Protein AF-A0A3M1T174-F1 (afdb_monomer)

Mean predicted aligned error: 6.33 Å

pLDDT: mean 87.82, std 9.38, range [46.53, 97.19]

Solvent-accessible surface area (backbone atoms only — not comparable to full-atom values): 13606 Å² total; per-residue (Å²): 133,54,72,70,55,51,52,53,50,51,56,46,38,45,45,30,56,74,53,53,64,63,53,54,74,73,37,85,82,54,27,69,60,56,72,69,57,58,65,68,59,43,47,52,52,23,34,53,52,17,39,54,47,39,60,75,66,37,43,89,43,36,48,39,59,48,53,47,43,16,61,77,55,76,30,62,56,52,33,24,36,55,42,44,42,26,77,50,56,72,73,61,89,74,72,51,80,79,44,56,34,60,54,41,14,50,52,58,52,62,68,40,91,84,52,78,74,64,91,52,51,53,52,38,44,33,53,32,42,36,70,60,38,51,48,52,29,54,28,67,71,44,90,75,64,64,71,58,47,48,70,47,41,76,64,54,44,82,40,57,44,64,49,32,72,36,45,33,40,37,38,65,35,60,38,51,40,77,55,32,60,77,53,72,57,98,70,70,78,42,71,47,55,40,33,34,42,48,41,81,76,45,66,49,82,46,76,57,88,55,49,57,60,48,50,53,41,27,27,73,46,55,54,71,68,56,46,40,64,73,42,43,93,52,23,68,61,49,53,50,50,38,42,74,75,54,37,84

Sequence (248 aa):
MSLDEQLRWIERLTRRPADLAELEDLAPEDRRVLETIDPDRLRAVHRTQALLTVERWWRARFPAVLATLEHLYGGPAEAASRLVSSPAFEAAQGEDETGAAFVGALFDLSADPDWRGPDWIFDLLGYEYLLSTGLPRRARHEPVDEDLEARLLPHARWYAGGRLRRPALVVSFAWPVGALATQPHDADPDPHDLVFLLGPQDAVELSGDGFADAVELLASGANDDVLEEGLGPSAPTVLAHLRAEGAY

Radius of gyration: 22.84 Å; Cα contacts (8 Å, |Δi|>4): 337; chains: 1; bounding box: 56×39×69 Å

Nearest PDB structures (foldseek):
  4v7f-assembly1_I  TM=2.786E-01  e=8.001E+00  Saccharomyces cerevisiae
  7v7l-assembly1_B  TM=1.688E-01  e=4.982E+00  Mus musculus
  2bwx-assembly1_A  TM=1.667E-01  e=6.482E+00  Escherichia coli

Secondary structure (DSSP, 8-state):
--HHHHHHHHHHHHH-TTHHHHHHTT-HHHHHHHTTS-HHHHHHHHHHHHHHHIIIIITTTSHHHHHHHHHHTTSHHHHHHHHHTSTTTT--TTTTTTSHHHHHHHHHHHTSTT----TTHHHHHHHHHIIIIIHHHHHTT----HHHHHHH-TT-EEE-STT-SS-EEEEEESS-HHHHHH--S-PPP--EEEEEEE-SS-EEEEESTTHHHHHHHHHHT--HHHHHHHHGGGHHHHHHHHHHTT--

Structure (mmCIF, N/CA/C/O backbone):
data_AF-A0A3M1T174-F1
#
_entry.id   AF-A0A3M1T174-F1
#
loop_
_atom_site.group_PDB
_atom_site.id
_atom_site.type_symbol
_atom_site.label_atom_id
_atom_site.label_alt_id
_atom_site.label_comp_id
_atom_site.label_asym_id
_atom_site.label_entity_id
_atom_site.label_seq_id
_atom_site.pdbx_PDB_ins_code
_atom_site.Cartn_x
_atom_site.Cartn_y
_atom_site.Cartn_z
_atom_site.occupancy
_atom_site.B_iso_or_equiv
_atom_site.auth_seq_id
_atom_site.auth_comp_id
_atom_site.auth_asym_id
_atom_site.auth_atom_id
_atom_site.pdbx_PDB_model_num
ATOM 1 N N . MET A 1 1 ? -28.076 -18.276 24.271 1.00 64.69 1 MET A N 1
ATOM 2 C CA . MET A 1 1 ? -26.822 -18.136 23.509 1.00 64.69 1 MET A CA 1
ATOM 3 C C . MET A 1 1 ? -25.983 -19.402 23.665 1.00 64.69 1 MET A C 1
ATOM 5 O O . MET A 1 1 ? -25.869 -19.900 24.781 1.00 64.69 1 MET A O 1
ATOM 9 N N . SER A 1 2 ? -25.468 -19.957 22.569 1.00 78.88 2 SER A N 1
ATOM 10 C CA . SER A 1 2 ? -24.532 -21.097 22.564 1.00 78.88 2 SER A CA 1
ATOM 11 C C . SER A 1 2 ? -23.109 -20.672 22.971 1.00 78.88 2 SER A C 1
ATOM 13 O O . SER A 1 2 ? -22.791 -19.484 22.959 1.00 78.88 2 SER A O 1
ATOM 15 N N . LEU A 1 3 ? -22.233 -21.626 23.319 1.00 74.50 3 LEU A N 1
ATOM 16 C CA . LEU A 1 3 ? -20.830 -21.336 23.665 1.00 74.50 3 LEU A CA 1
ATOM 17 C C . LEU A 1 3 ? -20.068 -20.688 22.493 1.00 74.50 3 LEU A C 1
ATOM 19 O O . LEU A 1 3 ? -19.311 -19.745 22.699 1.00 74.50 3 LEU A O 1
ATOM 23 N N . ASP A 1 4 ? -20.318 -21.134 21.262 1.00 76.94 4 ASP A N 1
ATOM 24 C CA . ASP A 1 4 ? -19.680 -20.580 20.059 1.00 76.94 4 ASP A CA 1
ATOM 25 C C . ASP A 1 4 ? -20.143 -19.149 19.758 1.00 76.94 4 ASP A C 1
ATOM 27 O O . ASP A 1 4 ? -19.393 -18.330 19.230 1.00 76.94 4 ASP A O 1
ATOM 31 N N . GLU A 1 5 ? -21.393 -18.817 20.085 1.00 72.38 5 GLU A N 1
ATOM 32 C CA . GLU A 1 5 ? -21.872 -17.434 20.032 1.00 72.38 5 GLU A CA 1
ATOM 33 C C . GLU A 1 5 ? -21.195 -16.580 21.107 1.00 72.38 5 GLU A C 1
ATOM 35 O O . GLU A 1 5 ? -20.719 -15.494 20.796 1.00 72.38 5 GLU A O 1
ATOM 40 N N . GLN A 1 6 ? -21.069 -17.084 22.337 1.00 70.12 6 GLN A N 1
ATOM 41 C CA . GLN A 1 6 ? -20.379 -16.375 23.421 1.00 70.12 6 GLN A CA 1
ATOM 42 C C . GLN A 1 6 ? -18.912 -16.085 23.086 1.00 70.12 6 GLN A C 1
ATOM 44 O O . GLN A 1 6 ? -18.447 -14.967 23.297 1.00 70.12 6 GLN A O 1
ATOM 49 N N . LEU A 1 7 ? -18.186 -17.062 22.535 1.00 76.38 7 LEU A N 1
ATOM 50 C CA . LEU A 1 7 ? -16.783 -16.892 22.147 1.00 76.38 7 LEU A CA 1
ATOM 51 C C . LEU A 1 7 ? -16.616 -15.853 21.033 1.00 76.38 7 LEU A C 1
ATOM 53 O O . LEU A 1 7 ? -15.744 -14.993 21.144 1.00 76.38 7 LEU A O 1
ATOM 57 N N . ARG A 1 8 ? -17.493 -15.865 20.018 1.00 75.50 8 ARG A N 1
ATOM 58 C CA . ARG A 1 8 ? -17.500 -14.843 18.958 1.00 75.50 8 ARG A CA 1
ATOM 59 C C . ARG A 1 8 ? -17.766 -13.444 19.505 1.00 75.50 8 ARG A C 1
ATOM 61 O O . ARG A 1 8 ? -17.130 -12.490 19.070 1.00 75.50 8 ARG A O 1
ATOM 68 N N . TRP A 1 9 ? -18.664 -13.314 20.479 1.00 75.25 9 TRP A N 1
ATOM 69 C CA . TRP A 1 9 ? -18.931 -12.028 21.121 1.00 75.25 9 TRP A CA 1
ATOM 70 C C . TRP A 1 9 ? -17.759 -11.525 21.959 1.00 75.25 9 TRP A C 1
ATOM 72 O O . TRP A 1 9 ? -17.436 -10.343 21.889 1.00 75.25 9 TRP A O 1
ATOM 82 N N . ILE A 1 10 ? -17.088 -12.404 22.707 1.00 76.31 10 ILE A N 1
ATOM 83 C CA . ILE A 1 10 ? -15.878 -12.042 23.459 1.00 76.31 10 ILE A CA 1
ATOM 84 C C . ILE A 1 10 ? -14.784 -11.570 22.497 1.00 76.31 10 ILE A C 1
ATOM 86 O O . ILE A 1 10 ? -14.200 -10.508 22.700 1.00 76.31 10 ILE A O 1
ATOM 90 N N . GLU A 1 11 ? -14.539 -12.323 21.426 1.00 78.00 11 GLU A N 1
ATOM 91 C CA . GLU A 1 11 ? -13.553 -11.977 20.403 1.00 78.00 11 GLU A CA 1
ATOM 92 C C . GLU A 1 11 ? -13.872 -10.621 19.760 1.00 78.00 11 GLU A C 1
ATOM 94 O O . GLU A 1 11 ? -13.014 -9.735 19.719 1.00 78.00 11 GLU A O 1
ATOM 99 N N . ARG A 1 12 ? -15.133 -10.408 19.369 1.00 78.69 12 ARG A N 1
ATOM 100 C CA . ARG A 1 12 ? -15.612 -9.134 18.830 1.00 78.69 12 ARG A CA 1
ATOM 101 C C . ARG A 1 12 ? -15.407 -7.983 19.814 1.00 78.69 12 ARG A C 1
ATOM 103 O O . ARG A 1 12 ? -14.828 -6.978 19.428 1.00 78.69 12 ARG A O 1
ATOM 110 N N . LEU A 1 13 ? -15.793 -8.131 21.080 1.00 79.19 13 LEU A N 1
ATOM 111 C CA . LEU A 1 13 ? -15.675 -7.077 22.097 1.00 79.19 13 LEU A CA 1
ATOM 112 C C . LEU A 1 13 ? -14.227 -6.732 22.460 1.00 79.19 13 LEU A C 1
ATOM 114 O O . LEU A 1 13 ? -13.918 -5.570 22.721 1.00 79.19 13 LEU A O 1
ATOM 118 N N . THR A 1 14 ? -13.319 -7.712 22.456 1.00 79.44 14 THR A N 1
ATOM 119 C CA . THR A 1 14 ? -11.882 -7.443 22.656 1.00 79.44 14 THR A CA 1
ATOM 120 C C . THR A 1 14 ? -11.264 -6.643 21.505 1.00 79.44 14 THR A C 1
ATOM 122 O O . THR A 1 14 ? -10.304 -5.899 21.712 1.00 79.44 14 THR A O 1
ATOM 125 N N . ARG A 1 15 ? -11.836 -6.739 20.299 1.00 77.38 15 ARG A N 1
ATOM 126 C CA . ARG A 1 15 ? -11.398 -6.000 19.104 1.00 77.38 15 ARG A CA 1
ATOM 127 C C . ARG A 1 15 ? -12.126 -4.680 18.907 1.00 77.38 15 ARG A C 1
ATOM 129 O O . ARG A 1 15 ? -11.510 -3.716 18.489 1.00 77.38 15 ARG A O 1
ATOM 136 N N . ARG A 1 16 ? -13.415 -4.636 19.220 1.00 81.00 16 ARG A N 1
ATOM 137 C CA . ARG A 1 16 ? -14.307 -3.494 19.028 1.00 81.00 16 ARG A CA 1
ATOM 138 C C . ARG A 1 16 ? -15.032 -3.209 20.337 1.00 81.00 16 ARG A C 1
ATOM 140 O O . ARG A 1 16 ? -16.202 -3.549 20.492 1.00 81.00 16 ARG A O 1
ATOM 147 N N . PRO A 1 17 ? -14.345 -2.594 21.312 1.00 81.62 17 PRO A N 1
ATOM 148 C CA . PRO A 1 17 ? -14.948 -2.296 22.607 1.00 81.62 17 PRO A CA 1
ATOM 149 C C . PRO A 1 17 ? -16.133 -1.321 22.510 1.00 81.62 17 PRO A C 1
ATOM 151 O O . PRO A 1 17 ? -16.953 -1.286 23.424 1.00 81.62 17 PRO A O 1
ATOM 154 N N . ALA A 1 18 ? -16.240 -0.546 21.423 1.00 80.56 18 ALA A N 1
ATOM 155 C CA . ALA A 1 18 ? -17.378 0.337 21.158 1.00 80.56 18 ALA A CA 1
ATOM 156 C C . ALA A 1 18 ? -18.700 -0.432 20.955 1.00 80.56 18 ALA A C 1
ATOM 158 O O . ALA A 1 18 ? -19.754 0.061 21.352 1.00 80.56 18 ALA A O 1
ATOM 159 N N . ASP A 1 19 ? -18.635 -1.669 20.450 1.00 81.62 19 ASP A N 1
ATOM 160 C CA . ASP A 1 19 ? -19.804 -2.521 20.195 1.00 81.62 19 ASP A CA 1
ATOM 161 C C . ASP A 1 19 ? -20.497 -2.975 21.492 1.00 81.62 19 ASP A C 1
ATOM 163 O O . ASP A 1 19 ? -21.609 -3.500 21.453 1.00 81.62 19 ASP A O 1
ATOM 167 N N . LEU A 1 20 ? -19.869 -2.768 22.659 1.00 80.00 20 LEU A N 1
ATOM 168 C CA . LEU A 1 20 ? -20.484 -3.045 23.958 1.00 80.00 20 LEU A CA 1
ATOM 169 C C . LEU A 1 20 ? -21.789 -2.260 24.139 1.00 80.00 20 LEU A C 1
ATOM 171 O O . LEU A 1 20 ? -22.768 -2.825 24.618 1.00 80.00 20 LEU A O 1
ATOM 175 N N . ALA A 1 21 ? -21.823 -1.000 23.696 1.00 74.94 21 ALA A N 1
ATOM 176 C CA . ALA A 1 21 ? -23.024 -0.172 23.771 1.00 74.94 21 ALA A CA 1
ATOM 177 C C . ALA A 1 21 ? -24.143 -0.701 22.858 1.00 74.94 21 ALA A C 1
ATOM 179 O O . ALA A 1 21 ? -25.299 -0.747 23.264 1.00 74.94 21 ALA A O 1
ATOM 180 N N . GLU A 1 22 ? -23.801 -1.166 21.651 1.00 73.38 22 GLU A N 1
ATOM 181 C CA . GLU A 1 22 ? -24.771 -1.778 20.732 1.00 73.38 22 GLU A CA 1
ATOM 182 C C . GLU A 1 22 ? -25.358 -3.073 21.311 1.00 73.38 22 GLU A C 1
ATOM 184 O O . GLU A 1 22 ? -26.534 -3.378 21.127 1.00 73.38 22 GLU A O 1
ATOM 189 N N . LEU A 1 23 ? -24.545 -3.838 22.041 1.00 71.12 23 LEU A N 1
ATOM 190 C CA . LEU A 1 23 ? -24.950 -5.096 22.662 1.00 71.12 23 LEU A CA 1
ATOM 191 C C . LEU A 1 23 ? -25.872 -4.915 23.870 1.00 71.12 23 LEU A C 1
ATOM 193 O O . LEU A 1 23 ? -26.784 -5.722 24.061 1.00 71.12 23 LEU A O 1
ATOM 197 N N . GLU A 1 24 ? -25.672 -3.862 24.662 1.00 69.56 24 GLU A N 1
ATOM 198 C CA . GLU A 1 24 ? -26.538 -3.531 25.802 1.00 69.56 24 GLU A CA 1
ATOM 199 C C . GLU A 1 24 ? -27.993 -3.241 25.384 1.00 69.56 24 GLU A C 1
ATOM 201 O O . GLU A 1 24 ? -28.919 -3.445 26.180 1.00 69.56 24 GLU A O 1
ATOM 206 N N . ASP A 1 25 ? -28.200 -2.835 24.128 1.00 67.62 25 ASP A N 1
ATOM 207 C CA . ASP A 1 25 ? -29.509 -2.513 23.555 1.00 67.62 25 ASP A CA 1
ATOM 208 C C . ASP A 1 25 ? -30.228 -3.719 22.910 1.00 67.62 25 ASP A C 1
ATOM 210 O O . ASP A 1 25 ? -31.443 -3.665 22.699 1.00 67.62 25 ASP A O 1
ATOM 214 N N . LEU A 1 26 ? -29.531 -4.831 22.628 1.00 63.38 26 LEU A N 1
ATOM 215 C CA . LEU A 1 26 ? -30.069 -5.947 21.828 1.00 63.38 26 LEU A CA 1
ATOM 216 C C . LEU A 1 26 ? -30.840 -7.023 22.623 1.00 63.38 26 LEU A C 1
ATOM 218 O O . LEU A 1 26 ? -31.695 -7.690 22.036 1.00 63.38 26 LEU A O 1
ATOM 222 N N . ALA A 1 27 ? -30.603 -7.206 23.931 1.00 61.75 27 ALA A N 1
ATOM 223 C CA . ALA A 1 27 ? -31.349 -8.187 24.739 1.00 61.75 27 ALA A CA 1
ATOM 224 C C . ALA A 1 27 ? -31.399 -7.845 26.252 1.00 61.75 27 ALA A C 1
ATOM 226 O O . ALA A 1 27 ? -30.361 -7.83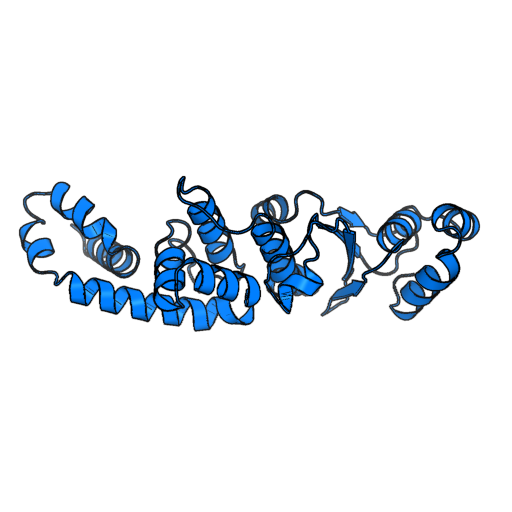2 26.917 1.00 61.75 27 ALA A O 1
ATOM 227 N N . PRO A 1 28 ? -32.596 -7.657 26.859 1.00 65.12 28 PRO A N 1
ATOM 228 C CA . PRO A 1 28 ? -32.739 -7.320 28.286 1.00 65.12 28 PRO A CA 1
ATOM 229 C C . PRO A 1 28 ? -32.170 -8.364 29.258 1.00 65.12 28 PRO A C 1
ATOM 231 O O . PRO A 1 28 ? -31.812 -8.036 30.389 1.00 65.12 28 PRO A O 1
ATOM 234 N N . GLU A 1 29 ? -32.124 -9.626 28.834 1.00 67.12 29 GLU A N 1
ATOM 235 C CA . GLU A 1 29 ? -31.685 -10.766 29.646 1.00 67.12 29 GLU A CA 1
ATOM 236 C C . GLU A 1 29 ? -30.152 -10.851 29.734 1.00 67.12 29 GLU A C 1
ATOM 238 O O . GLU A 1 29 ? -29.620 -11.199 30.790 1.00 67.12 29 GLU A O 1
ATOM 243 N N . ASP A 1 30 ? -29.447 -10.436 28.675 1.00 65.88 30 ASP A N 1
ATOM 244 C CA . ASP A 1 30 ? -27.981 -10.423 28.593 1.00 65.88 30 ASP A CA 1
ATOM 245 C C . ASP A 1 30 ? -27.368 -9.116 29.129 1.00 65.88 30 ASP A C 1
ATOM 247 O O . ASP A 1 30 ? -26.216 -9.096 29.568 1.00 65.88 30 ASP A O 1
ATOM 251 N N . ARG A 1 31 ? -28.162 -8.037 29.197 1.00 67.56 31 ARG A N 1
ATOM 252 C CA . ARG A 1 31 ? -27.753 -6.717 29.706 1.00 67.56 31 ARG A CA 1
ATOM 253 C C . ARG A 1 31 ? -27.087 -6.775 31.082 1.00 67.56 31 ARG A C 1
ATOM 255 O O . ARG A 1 31 ? -26.047 -6.165 31.284 1.00 67.56 31 ARG A O 1
ATOM 262 N N . ARG A 1 32 ? -27.626 -7.569 32.015 1.00 69.69 32 ARG A N 1
ATOM 263 C CA . ARG A 1 32 ? -27.046 -7.718 33.366 1.00 69.69 32 ARG A CA 1
ATOM 264 C C . ARG A 1 32 ? -25.643 -8.314 33.361 1.00 69.69 32 ARG A C 1
ATOM 266 O O . ARG A 1 32 ? -24.886 -8.050 34.284 1.00 69.69 32 ARG A O 1
ATOM 273 N N . VAL A 1 33 ? -25.319 -9.159 32.383 1.00 72.69 33 VAL A N 1
ATOM 274 C CA . VAL A 1 33 ? -23.982 -9.748 32.242 1.00 72.69 33 VAL A CA 1
ATOM 275 C C . VAL A 1 33 ? -23.038 -8.726 31.617 1.00 72.69 33 VAL A C 1
ATOM 277 O O . VAL A 1 33 ? -21.925 -8.556 32.108 1.00 72.69 33 VAL A O 1
ATOM 280 N N . LEU A 1 34 ? -23.496 -8.000 30.597 1.00 72.56 34 LEU A N 1
ATOM 281 C CA . LEU A 1 34 ? -22.724 -6.933 29.955 1.00 72.56 34 LEU A CA 1
ATOM 282 C C . LEU A 1 34 ? -22.395 -5.790 30.928 1.00 72.56 34 LEU A C 1
ATOM 284 O O . LEU A 1 34 ? -21.252 -5.353 30.971 1.00 72.56 34 LEU A O 1
ATOM 288 N N . GLU A 1 35 ? -23.325 -5.424 31.816 1.00 74.56 35 GLU A N 1
ATOM 289 C CA . GLU A 1 35 ? -23.117 -4.436 32.890 1.00 74.56 35 GLU A CA 1
ATOM 290 C C . GLU A 1 35 ? -22.019 -4.844 33.900 1.00 74.56 35 GLU A C 1
ATOM 292 O O . GLU A 1 35 ? -21.521 -3.999 34.645 1.00 74.56 35 GLU A O 1
ATOM 297 N N . THR A 1 36 ? -21.614 -6.124 33.949 1.00 80.62 36 THR A N 1
ATOM 298 C CA . THR A 1 36 ? -20.473 -6.566 34.781 1.00 80.62 36 THR A CA 1
ATOM 299 C C . THR A 1 36 ? -19.115 -6.369 34.111 1.00 80.62 36 THR A C 1
ATOM 301 O O . THR A 1 36 ? -18.082 -6.509 34.772 1.00 80.62 36 THR A O 1
ATOM 304 N N . ILE A 1 37 ? -19.093 -6.066 32.812 1.00 81.75 37 ILE A N 1
ATOM 305 C CA . ILE A 1 37 ? -17.863 -5.825 32.065 1.00 81.75 37 ILE A CA 1
ATOM 306 C C . ILE A 1 37 ? -17.346 -4.439 32.439 1.00 81.75 37 ILE A C 1
ATOM 308 O O . ILE A 1 37 ? -18.003 -3.435 32.200 1.00 81.75 37 ILE A O 1
ATOM 312 N N . ASP A 1 38 ? -16.138 -4.387 32.998 1.00 86.56 38 ASP A N 1
ATOM 313 C CA . ASP A 1 38 ? -15.415 -3.137 33.231 1.00 86.56 38 ASP A CA 1
ATOM 314 C C . ASP A 1 38 ? -14.970 -2.539 31.877 1.00 86.56 38 ASP A C 1
ATOM 316 O O . ASP A 1 38 ? -14.076 -3.104 31.226 1.00 86.56 38 ASP A O 1
ATOM 320 N N . PRO A 1 39 ? -15.555 -1.407 31.431 1.00 84.25 39 PRO A N 1
ATOM 321 C CA . PRO A 1 39 ? -15.261 -0.842 30.118 1.00 84.25 39 PRO A CA 1
ATOM 322 C C . PRO A 1 39 ? -13.831 -0.311 30.013 1.00 84.25 39 PRO A C 1
ATOM 324 O O . PRO A 1 39 ? -13.228 -0.359 28.940 1.00 84.25 39 PRO A O 1
ATOM 327 N N . ASP A 1 40 ? -13.262 0.180 31.115 1.00 87.94 40 ASP A N 1
ATOM 328 C CA . ASP A 1 40 ? -11.897 0.698 31.130 1.00 87.94 40 ASP A CA 1
ATOM 329 C C . ASP A 1 40 ? -10.898 -0.451 30.992 1.00 87.94 40 ASP A C 1
ATOM 331 O O . ASP A 1 40 ? -9.933 -0.361 30.224 1.00 87.94 40 ASP A O 1
ATOM 335 N N . ARG A 1 41 ? -11.172 -1.581 31.654 1.00 87.69 41 ARG A N 1
ATOM 336 C CA . ARG A 1 41 ? -10.382 -2.802 31.487 1.00 87.69 41 ARG A CA 1
ATOM 337 C C . ARG A 1 41 ? -10.503 -3.374 30.077 1.00 87.69 41 ARG A C 1
ATOM 339 O O . ARG A 1 41 ? -9.485 -3.774 29.512 1.00 87.69 41 ARG A O 1
ATOM 346 N N . LEU A 1 42 ? -11.701 -3.385 29.492 1.00 88.06 42 LEU A N 1
ATOM 347 C CA . LEU A 1 42 ? -11.906 -3.841 28.115 1.00 88.06 42 LEU A CA 1
ATOM 348 C C . LEU A 1 42 ? -11.118 -2.972 27.119 1.00 88.06 42 LEU A C 1
ATOM 350 O O . LEU A 1 42 ? -10.384 -3.505 26.286 1.00 88.06 42 LEU A O 1
ATOM 354 N N . ARG A 1 43 ? -11.172 -1.640 27.263 1.00 89.19 43 ARG A N 1
ATOM 355 C CA . ARG A 1 43 ? -10.376 -0.705 26.447 1.00 89.19 43 ARG A CA 1
ATOM 356 C C . ARG A 1 43 ? -8.867 -0.904 26.629 1.00 89.19 43 ARG A C 1
ATOM 358 O O . ARG A 1 43 ? -8.120 -0.809 25.657 1.00 89.19 43 ARG A O 1
ATOM 365 N N . ALA A 1 44 ? -8.399 -1.200 27.843 1.00 89.50 44 ALA A N 1
ATOM 366 C CA . ALA A 1 44 ? -6.983 -1.475 28.103 1.00 89.50 44 ALA A CA 1
ATOM 367 C C . ALA A 1 44 ? -6.496 -2.775 27.433 1.00 89.50 44 ALA A C 1
ATOM 369 O O . ALA A 1 44 ? -5.409 -2.796 26.842 1.00 89.50 44 ALA A O 1
ATOM 370 N N . VAL A 1 45 ? -7.305 -3.842 27.491 1.00 89.75 45 VAL A N 1
ATOM 371 C CA . VAL A 1 45 ? -7.035 -5.112 26.793 1.00 89.75 45 VAL A CA 1
ATOM 372 C C . VAL A 1 45 ? -6.978 -4.881 25.286 1.00 89.75 45 VAL A C 1
ATOM 374 O O . VAL A 1 45 ? -5.983 -5.243 24.659 1.00 89.75 45 VAL A O 1
ATOM 377 N N . HIS A 1 46 ? -7.984 -4.200 24.736 1.00 90.25 46 HIS A N 1
ATOM 378 C CA . HIS A 1 46 ? -8.040 -3.849 23.322 1.00 90.25 46 HIS A CA 1
ATOM 379 C C . HIS A 1 46 ? -6.784 -3.094 22.862 1.00 90.25 46 HIS A C 1
ATOM 381 O O . HIS A 1 46 ? -6.124 -3.522 21.921 1.00 90.25 46 HIS A O 1
ATOM 387 N N . ARG A 1 47 ? -6.387 -2.018 23.559 1.00 91.38 47 ARG A N 1
ATOM 388 C CA . ARG A 1 47 ? -5.191 -1.229 23.199 1.00 91.38 47 ARG A CA 1
ATOM 389 C C . ARG A 1 47 ? -3.918 -2.070 23.170 1.00 91.38 47 ARG A C 1
ATOM 391 O O . ARG A 1 47 ? -3.092 -1.910 22.277 1.00 91.38 47 ARG A O 1
ATOM 398 N N . THR A 1 48 ? -3.762 -2.970 24.138 1.00 90.69 48 THR A N 1
ATOM 399 C CA . THR A 1 48 ? -2.587 -3.846 24.215 1.00 90.69 48 THR A CA 1
ATOM 400 C C . THR A 1 48 ? -2.583 -4.854 23.068 1.00 90.69 48 THR A C 1
ATOM 402 O O . THR A 1 48 ? -1.561 -5.031 22.409 1.00 90.69 48 THR A O 1
ATOM 405 N N . GLN A 1 49 ? -3.728 -5.482 22.786 1.00 88.44 49 GLN A N 1
ATOM 406 C CA . GLN A 1 49 ? -3.878 -6.396 21.655 1.00 88.44 49 GLN A CA 1
ATOM 407 C C . GLN A 1 49 ? -3.641 -5.687 20.318 1.00 88.44 49 GLN A C 1
ATOM 409 O O . GLN A 1 49 ? -2.980 -6.241 19.440 1.00 88.44 49 GLN A O 1
ATOM 414 N N . ALA A 1 50 ? -4.144 -4.463 20.175 1.00 91.06 50 ALA A N 1
ATOM 415 C CA . ALA A 1 50 ? -3.983 -3.672 18.971 1.00 91.06 50 ALA A CA 1
ATOM 416 C C . ALA A 1 50 ? -2.507 -3.362 18.702 1.00 91.06 50 ALA A C 1
ATOM 418 O O . ALA A 1 50 ? -2.009 -3.667 17.623 1.00 91.06 50 ALA A O 1
ATOM 419 N N . LEU A 1 51 ? -1.777 -2.865 19.706 1.00 94.06 51 LEU A N 1
ATOM 420 C CA . LEU A 1 51 ? -0.336 -2.624 19.595 1.00 94.06 51 LEU A CA 1
ATOM 421 C C . LEU A 1 51 ? 0.427 -3.898 19.213 1.00 94.06 51 LEU A C 1
ATOM 423 O O . LEU A 1 51 ? 1.214 -3.876 18.274 1.00 94.06 51 LEU A O 1
ATOM 427 N N . LEU A 1 52 ? 0.161 -5.023 19.885 1.00 90.19 52 LEU A N 1
ATOM 428 C CA . LEU A 1 52 ? 0.814 -6.299 19.564 1.00 90.19 52 LEU A CA 1
ATOM 429 C C . LEU A 1 52 ? 0.518 -6.766 18.134 1.00 90.19 52 LEU A C 1
ATOM 431 O O . LEU A 1 52 ? 1.399 -7.318 17.479 1.00 90.19 52 LEU A O 1
ATOM 435 N N . THR A 1 53 ? -0.705 -6.537 17.654 1.00 87.25 53 THR A N 1
ATOM 436 C CA . THR A 1 53 ? -1.108 -6.871 16.284 1.00 87.25 53 THR A CA 1
ATOM 437 C C . THR A 1 53 ? -0.327 -6.031 15.283 1.00 87.25 53 THR A C 1
ATOM 439 O O . THR A 1 53 ? 0.311 -6.592 14.395 1.00 87.25 53 THR A O 1
ATOM 442 N N . VAL A 1 54 ? -0.315 -4.706 15.456 1.00 91.69 54 VAL A N 1
ATOM 443 C CA . VAL A 1 54 ? 0.405 -3.797 14.558 1.00 91.69 54 VAL A CA 1
ATOM 444 C C . VAL A 1 54 ? 1.901 -4.110 14.552 1.00 91.69 54 VAL A C 1
ATOM 446 O O . VAL A 1 54 ? 2.478 -4.268 13.479 1.00 91.69 54 VAL A O 1
ATOM 449 N N . GLU A 1 55 ? 2.525 -4.252 15.724 1.00 92.19 55 GLU A N 1
ATOM 450 C C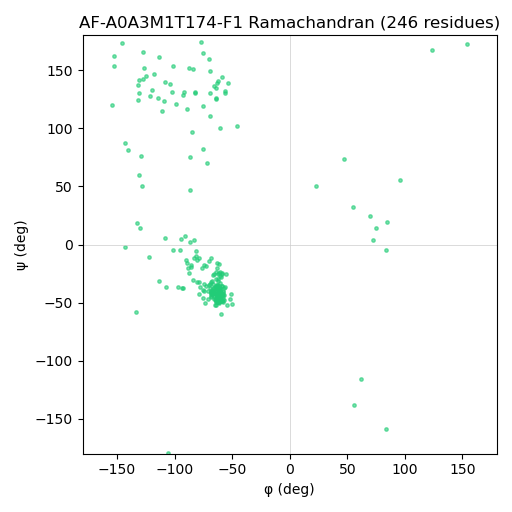A . GLU A 1 55 ? 3.965 -4.513 15.836 1.00 92.19 55 GLU A CA 1
ATOM 451 C C . GLU A 1 55 ? 4.375 -5.835 15.192 1.00 92.19 55 GLU A C 1
ATOM 453 O O . GLU A 1 55 ? 5.382 -5.903 14.490 1.00 92.19 55 GLU A O 1
ATOM 458 N N . ARG A 1 56 ? 3.587 -6.893 15.401 1.00 87.69 56 ARG A N 1
ATOM 459 C CA . ARG A 1 56 ? 3.911 -8.215 14.866 1.00 87.69 56 ARG A CA 1
ATOM 460 C C . ARG A 1 56 ? 3.647 -8.316 13.367 1.00 87.69 56 ARG A C 1
ATOM 462 O O . ARG A 1 56 ? 4.424 -8.963 12.671 1.00 87.69 56 ARG A O 1
ATOM 469 N N . TRP A 1 57 ? 2.559 -7.715 12.887 1.00 86.81 57 TRP A N 1
ATOM 470 C CA . TRP A 1 57 ? 2.047 -7.989 11.545 1.00 86.81 57 TRP A CA 1
ATOM 471 C C . TRP A 1 57 ? 2.260 -6.870 10.558 1.00 86.81 57 TRP A C 1
ATOM 473 O O . TRP A 1 57 ? 2.509 -7.163 9.396 1.00 86.81 57 TRP A O 1
ATOM 483 N N . TRP A 1 58 ? 2.163 -5.609 10.956 1.00 91.94 58 TRP A N 1
ATOM 484 C CA . TRP A 1 58 ? 2.086 -4.511 9.992 1.00 91.94 58 TRP A CA 1
ATOM 485 C C . TRP A 1 58 ? 3.309 -3.605 10.030 1.00 91.94 58 TRP A C 1
ATOM 487 O O . TRP A 1 58 ? 3.725 -3.139 8.978 1.00 91.94 58 TRP A O 1
ATOM 497 N N . ARG A 1 59 ? 3.959 -3.437 11.187 1.00 94.38 59 ARG A N 1
ATOM 498 C CA . ARG A 1 59 ? 5.088 -2.510 11.378 1.00 94.38 59 ARG A CA 1
ATOM 499 C C . ARG A 1 59 ? 6.212 -2.677 10.365 1.00 94.38 59 ARG A C 1
ATOM 501 O O . ARG A 1 59 ? 6.696 -1.695 9.822 1.00 94.38 59 ARG A O 1
ATOM 508 N N . ALA A 1 60 ? 6.624 -3.918 10.123 1.00 92.62 60 ALA A N 1
ATOM 509 C CA . ALA A 1 60 ? 7.714 -4.218 9.199 1.00 92.62 60 ALA A CA 1
ATOM 510 C C . ALA A 1 60 ? 7.304 -4.116 7.720 1.00 92.62 60 ALA A C 1
ATOM 512 O O . ALA A 1 60 ? 8.173 -4.006 6.862 1.00 92.62 60 ALA A O 1
ATOM 513 N N . ARG A 1 61 ? 6.000 -4.188 7.421 1.00 92.56 61 ARG A N 1
ATOM 514 C CA . ARG A 1 61 ? 5.466 -4.199 6.051 1.00 92.56 61 ARG A CA 1
ATOM 515 C C . ARG A 1 61 ? 5.010 -2.823 5.582 1.00 92.56 61 ARG A C 1
ATOM 517 O O . ARG A 1 61 ? 5.206 -2.502 4.420 1.00 92.56 61 ARG A O 1
ATOM 524 N N . PHE A 1 62 ? 4.442 -2.039 6.494 1.00 95.19 62 PHE A N 1
ATOM 525 C CA . PHE A 1 62 ? 3.837 -0.736 6.227 1.00 95.19 62 PHE A CA 1
ATOM 526 C C . PHE A 1 62 ? 4.380 0.366 7.162 1.00 95.19 62 PHE A C 1
ATOM 528 O O . PHE A 1 62 ? 3.601 1.021 7.868 1.00 95.19 62 PHE A O 1
ATOM 535 N N . PRO A 1 63 ? 5.713 0.514 7.300 1.00 95.69 63 PRO A N 1
ATOM 536 C CA . PRO A 1 63 ? 6.302 1.376 8.319 1.00 95.69 63 PRO A CA 1
ATOM 537 C C . PRO A 1 63 ? 5.928 2.853 8.154 1.00 95.69 63 PRO A C 1
ATOM 539 O O . PRO A 1 63 ? 5.588 3.496 9.151 1.00 95.69 63 PRO A O 1
ATOM 542 N N . ALA A 1 64 ? 5.976 3.400 6.938 1.00 96.12 64 ALA A N 1
ATOM 543 C CA . ALA A 1 64 ? 5.736 4.817 6.700 1.00 96.12 64 ALA A CA 1
ATOM 544 C C . ALA A 1 64 ? 4.240 5.153 6.724 1.00 96.12 64 ALA A C 1
ATOM 546 O O . ALA A 1 64 ? 3.862 6.179 7.302 1.00 96.12 64 ALA A O 1
ATOM 547 N N . VAL A 1 65 ? 3.369 4.269 6.213 1.00 96.75 65 VAL A N 1
ATOM 548 C CA . VAL A 1 65 ? 1.914 4.425 6.393 1.00 96.75 65 VAL A CA 1
ATOM 549 C C . VAL A 1 65 ? 1.572 4.444 7.881 1.00 96.75 65 VAL A C 1
ATOM 551 O O . VAL A 1 65 ? 0.885 5.355 8.343 1.00 96.75 65 VAL A O 1
ATOM 554 N N . LEU A 1 66 ? 2.093 3.497 8.668 1.00 95.81 66 LEU A N 1
ATOM 555 C CA . LEU A 1 66 ? 1.831 3.465 10.105 1.00 95.81 66 LEU A CA 1
ATOM 556 C C . LEU A 1 66 ? 2.371 4.704 10.822 1.00 95.81 66 LEU A C 1
ATOM 558 O O . LEU A 1 66 ? 1.632 5.307 11.593 1.00 95.81 66 LEU A O 1
ATOM 562 N N . ALA A 1 67 ? 3.607 5.128 10.550 1.00 95.19 67 ALA A N 1
ATOM 563 C CA . ALA A 1 67 ? 4.167 6.344 11.144 1.00 95.19 67 ALA A CA 1
ATOM 564 C C . ALA A 1 67 ? 3.301 7.584 10.845 1.00 95.19 67 ALA A C 1
ATOM 566 O O . ALA A 1 67 ? 3.097 8.432 11.717 1.00 95.19 67 ALA A O 1
ATOM 567 N N . THR A 1 68 ? 2.732 7.655 9.640 1.00 94.81 68 THR A N 1
ATOM 568 C CA . THR A 1 68 ? 1.802 8.721 9.247 1.00 94.81 68 THR A CA 1
ATOM 569 C C . THR A 1 68 ? 0.521 8.680 10.075 1.00 94.81 68 THR A C 1
ATOM 571 O O . THR A 1 68 ? 0.112 9.694 10.638 1.00 94.81 68 THR A O 1
ATOM 574 N N . LEU A 1 69 ? -0.096 7.504 10.213 1.00 94.75 69 LEU A N 1
ATOM 575 C CA . LEU A 1 69 ? -1.307 7.333 11.023 1.00 94.75 69 LEU A CA 1
ATOM 576 C C . LEU A 1 69 ? -1.062 7.671 12.497 1.00 94.75 69 LEU A C 1
ATOM 578 O O . LEU A 1 69 ? -1.896 8.300 13.142 1.00 94.75 69 LEU A O 1
ATOM 582 N N . GLU A 1 70 ? 0.092 7.291 13.035 1.00 95.00 70 GLU A N 1
ATOM 583 C CA . GLU A 1 70 ? 0.477 7.602 14.412 1.00 95.00 70 GLU A CA 1
ATOM 584 C C . GLU A 1 70 ? 0.626 9.097 14.643 1.00 95.00 70 GLU A C 1
ATOM 586 O O . GLU A 1 70 ? 0.194 9.600 15.681 1.00 95.00 70 GLU A O 1
ATOM 591 N N . HIS A 1 71 ? 1.192 9.814 13.674 1.00 92.62 71 HIS A N 1
ATOM 592 C CA . HIS A 1 71 ? 1.254 11.265 13.723 1.00 92.62 71 HIS A CA 1
ATOM 593 C C . HIS A 1 71 ? -0.151 11.884 13.697 1.00 92.62 71 HIS A C 1
ATOM 595 O O . HIS A 1 71 ? -0.477 12.696 14.565 1.00 92.62 71 HIS A O 1
ATOM 601 N N . LEU A 1 72 ? -1.004 11.449 12.763 1.00 91.38 72 LEU A N 1
ATOM 602 C CA . LEU A 1 72 ? -2.373 11.955 12.599 1.00 91.38 72 LEU A CA 1
ATOM 603 C C . LEU A 1 72 ? -3.241 11.741 13.844 1.00 91.38 72 LEU A C 1
ATOM 605 O O . LEU A 1 72 ? -4.008 12.622 14.228 1.00 91.38 72 LEU A O 1
ATOM 609 N N . TYR A 1 73 ? -3.1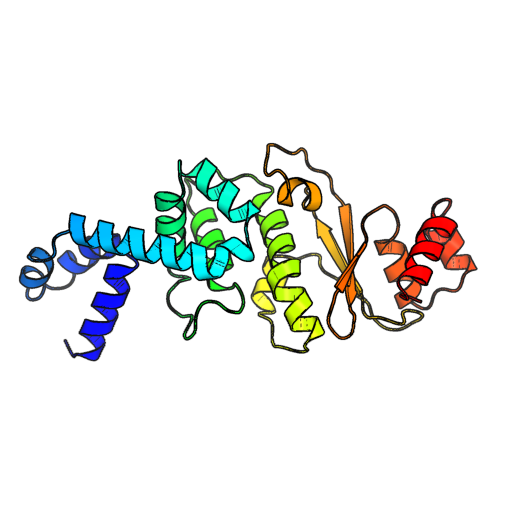12 10.582 14.487 1.00 92.00 73 TYR A N 1
ATOM 610 C CA . TYR A 1 73 ? -3.922 10.213 15.648 1.00 92.00 73 TYR A CA 1
ATOM 611 C C . TYR A 1 73 ? -3.268 10.537 16.998 1.00 92.00 73 TYR A C 1
ATOM 613 O O . TYR A 1 73 ? -3.818 10.206 18.048 1.00 92.00 73 TYR A O 1
ATOM 621 N N . GLY A 1 74 ? -2.106 11.197 17.003 1.00 91.88 74 GLY A N 1
ATOM 622 C CA . GLY A 1 74 ? -1.425 11.616 18.230 1.00 91.88 74 GLY A CA 1
ATOM 623 C C . GLY A 1 74 ? -0.731 10.485 19.000 1.00 91.88 74 GLY A C 1
ATOM 624 O O . GLY A 1 74 ? -0.346 10.683 20.155 1.00 91.88 74 GLY A O 1
ATOM 625 N N . GLY A 1 75 ? -0.545 9.315 18.382 1.00 94.81 75 GLY A N 1
ATOM 626 C CA . GLY A 1 75 ? 0.368 8.283 18.865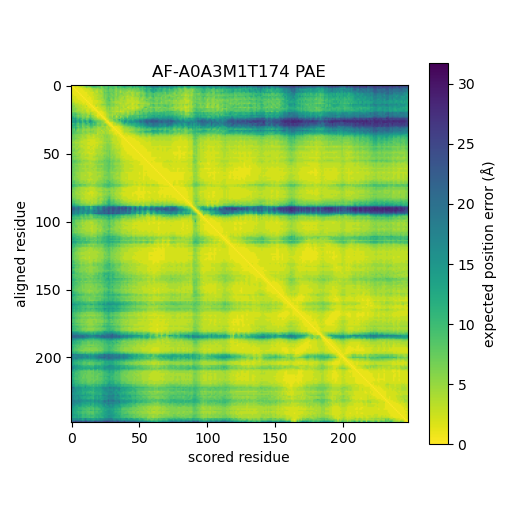 1.00 94.81 75 GLY A CA 1
ATOM 627 C C . GLY A 1 75 ? 0.040 6.837 18.450 1.00 94.81 75 GLY A C 1
ATOM 628 O O . GLY A 1 75 ? -1.045 6.552 17.937 1.00 94.81 75 GLY A O 1
ATOM 629 N N . PRO A 1 76 ? 0.956 5.890 18.755 1.00 96.06 76 PRO A N 1
ATOM 630 C CA . PRO A 1 76 ? 0.849 4.472 18.383 1.00 96.06 76 PRO A CA 1
ATOM 631 C C . PRO A 1 76 ? -0.409 3.766 18.879 1.00 96.06 76 PRO A C 1
ATOM 633 O O . PRO A 1 76 ? -1.043 3.018 18.141 1.00 96.06 7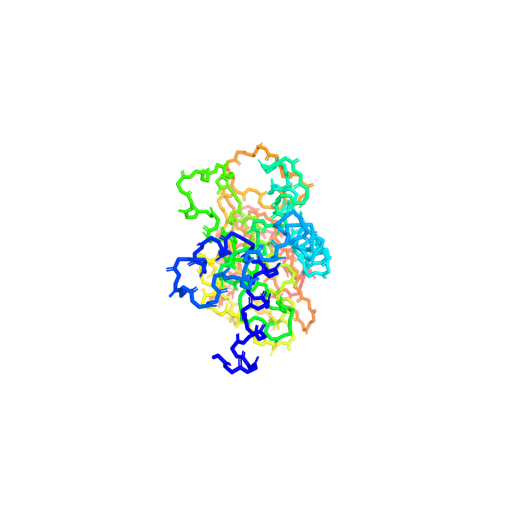6 PRO A O 1
ATOM 636 N N . ALA A 1 77 ? -0.792 4.004 20.135 1.00 94.38 77 ALA A N 1
ATOM 637 C CA . ALA A 1 77 ? -1.908 3.290 20.750 1.00 94.38 77 ALA A CA 1
ATOM 638 C C . ALA A 1 77 ? -3.258 3.629 20.101 1.00 94.38 77 ALA A C 1
ATOM 640 O O . ALA A 1 77 ? -4.096 2.743 19.955 1.00 94.38 77 ALA A O 1
ATOM 641 N N . GLU A 1 78 ? -3.464 4.890 19.713 1.00 94.19 78 GLU A N 1
ATOM 642 C CA . GLU A 1 78 ? -4.712 5.338 19.087 1.00 94.19 78 GLU A CA 1
ATOM 643 C C . GLU A 1 78 ? -4.793 4.869 17.630 1.00 94.19 78 GLU A C 1
ATOM 645 O O . GLU A 1 78 ? -5.802 4.290 17.232 1.00 94.19 78 GLU A O 1
ATOM 650 N N . ALA A 1 79 ? -3.708 5.021 16.860 1.00 94.31 79 ALA A N 1
ATOM 651 C CA . ALA A 1 79 ? -3.640 4.517 15.489 1.00 94.31 79 ALA A CA 1
ATOM 652 C C . ALA A 1 79 ? -3.871 2.997 15.428 1.00 94.31 79 ALA A C 1
ATOM 654 O O . ALA A 1 79 ? -4.702 2.522 14.654 1.00 94.31 79 ALA A O 1
ATOM 655 N N . ALA A 1 80 ? -3.200 2.234 16.299 1.00 94.06 80 ALA A N 1
ATOM 656 C CA . ALA A 1 80 ? -3.377 0.789 16.382 1.00 94.06 80 ALA A CA 1
ATOM 657 C C . ALA A 1 80 ? -4.816 0.402 16.744 1.00 94.06 80 ALA A C 1
ATOM 659 O O . ALA A 1 80 ? -5.394 -0.484 16.116 1.00 94.06 80 ALA A O 1
ATOM 660 N N . SER A 1 81 ? -5.396 1.074 17.744 1.00 92.56 81 SER A N 1
ATOM 661 C CA . SER A 1 81 ? -6.770 0.834 18.192 1.00 92.56 81 SER A CA 1
ATOM 662 C C . SER A 1 81 ? -7.772 1.036 17.054 1.00 92.56 81 SER A C 1
ATOM 664 O O . SER A 1 81 ? -8.629 0.180 16.838 1.00 92.56 81 SER A O 1
ATOM 666 N N . ARG A 1 82 ? -7.622 2.111 16.273 1.00 90.94 82 ARG A N 1
ATOM 667 C CA . ARG A 1 82 ? -8.479 2.416 15.118 1.00 90.94 82 ARG A CA 1
ATOM 668 C C . ARG A 1 82 ? -8.377 1.371 14.012 1.00 90.94 82 ARG A C 1
ATOM 670 O O . ARG A 1 82 ? -9.405 0.882 13.556 1.00 90.94 82 ARG A O 1
ATOM 677 N N . LEU A 1 83 ? -7.160 0.981 13.637 1.00 90.50 83 LEU A N 1
ATOM 678 C CA . LEU A 1 83 ? -6.931 -0.029 12.600 1.00 90.50 83 LEU A CA 1
ATOM 679 C C . LEU A 1 83 ? -7.524 -1.392 12.980 1.00 90.50 83 LEU A C 1
ATOM 681 O O . LEU A 1 83 ? -8.228 -2.011 12.192 1.00 90.50 83 LEU A O 1
ATOM 685 N N . VAL A 1 84 ? -7.278 -1.852 14.208 1.00 89.00 84 VAL A N 1
ATOM 686 C CA . VAL A 1 84 ? -7.740 -3.167 14.690 1.00 89.00 84 VAL A CA 1
ATOM 687 C C . VAL A 1 84 ? -9.243 -3.191 14.992 1.00 89.00 84 VAL A C 1
ATOM 689 O O . VAL A 1 84 ? -9.840 -4.264 15.052 1.00 89.00 84 VAL A O 1
ATOM 692 N N . SER A 1 85 ? -9.869 -2.023 15.148 1.00 87.38 85 SER A N 1
ATOM 693 C CA . SER A 1 85 ? -11.323 -1.907 15.304 1.00 87.38 85 SER A CA 1
ATOM 694 C C . SER A 1 85 ? -12.087 -1.952 13.974 1.00 87.38 85 SER A C 1
ATOM 696 O O . SER A 1 85 ? -13.315 -2.033 13.997 1.00 87.38 85 SER A O 1
ATOM 698 N N . SER A 1 86 ? -11.406 -1.889 12.823 1.00 85.56 86 SER A N 1
ATOM 699 C CA . SER A 1 86 ? -12.072 -1.963 11.517 1.00 85.56 86 SER A CA 1
ATOM 700 C C . SER A 1 86 ? -12.786 -3.314 11.334 1.00 85.56 86 SER A C 1
ATOM 702 O O . SER A 1 86 ? -12.232 -4.358 11.683 1.00 85.56 86 SER A O 1
ATOM 704 N N . PRO A 1 87 ? -13.990 -3.339 10.733 1.00 78.31 87 PRO A N 1
ATOM 705 C CA . PRO A 1 87 ? -14.655 -4.579 10.327 1.00 78.31 87 PRO A CA 1
ATOM 706 C C . PRO A 1 87 ? -13.849 -5.431 9.334 1.00 78.31 87 PRO A C 1
ATOM 708 O O . PRO A 1 87 ? -14.019 -6.650 9.306 1.00 78.31 87 PRO A O 1
ATOM 711 N N . ALA A 1 88 ? -12.948 -4.832 8.545 1.00 77.06 88 ALA A N 1
ATOM 712 C CA . ALA A 1 88 ? -12.008 -5.582 7.709 1.00 77.06 88 ALA A CA 1
ATOM 713 C C . ALA A 1 88 ? -11.114 -6.517 8.549 1.00 77.06 88 ALA A C 1
ATOM 715 O O . ALA A 1 88 ? -10.655 -7.557 8.072 1.00 77.06 88 ALA A O 1
ATOM 716 N N . PHE A 1 89 ? -10.930 -6.199 9.834 1.00 74.56 89 PHE A N 1
ATOM 717 C CA . PHE A 1 89 ? -10.209 -6.995 10.819 1.00 74.56 89 PHE A CA 1
ATOM 718 C C . PHE A 1 89 ? -11.100 -8.064 11.502 1.00 74.56 89 PHE A C 1
ATOM 720 O O . PHE A 1 89 ? -11.090 -8.224 12.722 1.00 74.56 89 PHE A O 1
ATOM 727 N N . GLU A 1 90 ? -11.884 -8.834 10.736 1.00 61.25 90 GLU A N 1
ATOM 728 C CA . GLU A 1 90 ? -12.700 -9.940 11.287 1.00 61.25 90 GLU A CA 1
ATOM 729 C C . GLU A 1 90 ? -12.424 -11.332 10.690 1.00 61.25 90 GLU A C 1
ATOM 731 O O . GLU A 1 90 ? -12.860 -12.323 11.274 1.00 61.25 90 GLU A O 1
ATOM 736 N N . ALA A 1 91 ? -11.662 -11.461 9.596 1.00 52.44 91 ALA A N 1
ATOM 737 C CA . ALA A 1 91 ? -11.601 -12.723 8.835 1.00 52.44 91 ALA A CA 1
ATOM 738 C C . ALA A 1 91 ? -10.199 -13.278 8.504 1.00 52.44 91 ALA A C 1
ATOM 740 O O . ALA A 1 91 ? -10.089 -14.202 7.700 1.00 52.44 91 ALA A O 1
ATOM 741 N N . ALA A 1 92 ? -9.118 -12.796 9.120 1.00 53.53 92 ALA A N 1
ATOM 742 C CA . ALA A 1 92 ? -7.779 -13.333 8.857 1.00 53.53 92 ALA A CA 1
ATOM 743 C C . ALA A 1 92 ? -7.478 -14.545 9.759 1.00 53.53 92 ALA A C 1
ATOM 745 O O . ALA A 1 92 ? -6.749 -14.434 10.747 1.00 53.53 92 ALA A O 1
ATOM 746 N N . GLN A 1 93 ? -8.063 -15.712 9.464 1.00 46.53 93 GLN A N 1
ATOM 747 C CA . GLN A 1 93 ? -7.597 -16.966 10.069 1.00 46.53 93 GLN A CA 1
ATOM 748 C C . GLN A 1 93 ? -6.128 -17.180 9.674 1.00 46.53 93 GLN A C 1
ATOM 750 O O . GLN A 1 93 ? -5.842 -17.608 8.562 1.00 46.53 93 GLN A O 1
ATOM 755 N N . GLY A 1 94 ? -5.212 -16.847 10.587 1.00 56.19 94 GLY A N 1
ATOM 756 C CA . GLY A 1 94 ? -3.767 -16.865 10.346 1.00 56.19 94 GLY A CA 1
ATOM 757 C C . GLY A 1 94 ? -3.205 -15.498 9.956 1.00 56.19 94 GLY A C 1
ATOM 758 O O . GLY A 1 94 ? -2.607 -15.363 8.906 1.00 56.19 94 GLY A O 1
ATOM 759 N N . GLU A 1 95 ? -3.428 -14.475 10.783 1.00 61.66 95 GLU A N 1
ATOM 760 C CA . GLU A 1 95 ? -2.566 -13.288 10.873 1.00 61.66 95 GLU A CA 1
ATOM 761 C C . GLU A 1 95 ? -2.157 -12.622 9.532 1.00 61.66 95 GLU A C 1
ATOM 763 O O . GLU A 1 95 ? -1.020 -12.718 9.093 1.00 61.66 95 GLU A O 1
ATOM 768 N N . ASP A 1 96 ? -3.112 -11.924 8.903 1.00 76.25 96 ASP A N 1
ATOM 769 C CA . ASP A 1 96 ? -3.000 -11.008 7.746 1.00 76.25 96 ASP A CA 1
ATOM 770 C C . ASP A 1 96 ? -1.789 -11.180 6.800 1.00 76.25 96 ASP A C 1
ATOM 772 O O . ASP A 1 96 ? -1.092 -10.214 6.487 1.00 76.25 96 ASP A O 1
ATOM 776 N N . GLU A 1 97 ? -1.512 -12.393 6.323 1.00 78.06 97 GLU A N 1
ATOM 777 C CA . GLU A 1 97 ? -0.338 -12.689 5.484 1.00 78.06 97 GLU A CA 1
ATOM 778 C C . GLU A 1 97 ? -0.330 -11.937 4.144 1.00 78.06 97 GLU A C 1
ATOM 780 O O . GLU A 1 97 ? 0.731 -11.706 3.560 1.00 78.06 97 GLU A O 1
ATOM 785 N N . THR A 1 98 ? -1.510 -11.562 3.646 1.00 81.50 98 THR A N 1
ATOM 786 C CA . THR A 1 98 ? -1.694 -10.846 2.377 1.00 81.50 98 THR A CA 1
ATOM 787 C C . THR A 1 98 ? -1.787 -9.332 2.549 1.00 81.50 98 THR A C 1
ATOM 789 O O . THR A 1 98 ? -1.852 -8.631 1.547 1.00 81.50 98 THR A O 1
ATOM 792 N N . GLY A 1 99 ? -1.802 -8.812 3.782 1.00 85.31 99 GLY A N 1
ATOM 793 C CA . GLY A 1 99 ? -1.955 -7.376 4.051 1.00 85.31 99 GLY A CA 1
ATOM 794 C C . GLY A 1 99 ? -3.371 -6.839 3.800 1.00 85.31 99 GLY A C 1
ATOM 795 O O . GLY A 1 99 ? -3.597 -5.635 3.915 1.00 85.31 99 GLY A O 1
ATOM 796 N N . ALA A 1 100 ? -4.324 -7.707 3.451 1.00 87.88 100 ALA A N 1
ATOM 797 C CA . ALA A 1 100 ? -5.695 -7.335 3.127 1.00 87.88 100 ALA A CA 1
ATOM 798 C C . ALA A 1 100 ? -6.433 -6.717 4.317 1.00 87.88 100 ALA A C 1
ATOM 800 O O . ALA A 1 100 ? -7.197 -5.770 4.131 1.00 87.88 100 ALA A O 1
ATOM 801 N N . ALA A 1 101 ? -6.182 -7.201 5.538 1.00 87.62 101 ALA A N 1
ATOM 802 C CA . ALA A 1 101 ? -6.819 -6.641 6.725 1.00 87.62 101 ALA A CA 1
ATOM 803 C C . ALA A 1 101 ? -6.308 -5.221 7.006 1.00 87.62 101 ALA A C 1
ATOM 805 O O . ALA A 1 101 ? -7.114 -4.333 7.273 1.00 87.62 101 ALA A O 1
ATOM 806 N N . PHE A 1 102 ? -4.996 -4.981 6.890 1.00 91.25 102 PHE A N 1
ATOM 807 C CA . PHE A 1 102 ? -4.431 -3.637 7.041 1.00 91.25 102 PHE A CA 1
ATOM 808 C C . PHE A 1 102 ? -4.956 -2.659 5.986 1.00 91.25 102 PHE A C 1
ATOM 810 O O . PHE A 1 102 ? -5.423 -1.570 6.316 1.00 91.25 102 PHE A O 1
ATOM 817 N N . VAL A 1 103 ? -4.907 -3.059 4.713 1.00 91.88 103 VAL A N 1
ATOM 818 C CA . VAL A 1 103 ? -5.357 -2.222 3.596 1.00 91.88 103 VAL A CA 1
ATOM 819 C C . VAL A 1 103 ? -6.853 -1.929 3.711 1.00 91.88 103 VAL A C 1
ATOM 821 O O . VAL A 1 103 ? -7.270 -0.780 3.572 1.00 91.88 103 VAL A O 1
ATOM 824 N N . GLY A 1 104 ? -7.664 -2.949 4.007 1.00 90.56 104 GLY A N 1
ATOM 825 C CA . GLY A 1 104 ? -9.096 -2.796 4.246 1.00 90.56 104 GLY A CA 1
ATOM 826 C C . GLY A 1 104 ? -9.387 -1.843 5.404 1.00 90.56 104 GLY A C 1
ATOM 827 O O . GLY A 1 104 ? -10.211 -0.945 5.253 1.00 90.56 104 GLY A O 1
ATOM 828 N N . ALA A 1 105 ? -8.644 -1.963 6.508 1.00 90.31 105 ALA A N 1
ATOM 829 C CA . ALA A 1 105 ? -8.772 -1.053 7.638 1.00 90.31 105 ALA A CA 1
ATOM 830 C C . ALA A 1 105 ? -8.459 0.398 7.260 1.00 90.31 105 ALA A C 1
ATOM 832 O O . ALA A 1 105 ? -9.180 1.298 7.686 1.00 90.31 105 ALA A O 1
ATOM 833 N N . LEU A 1 106 ? -7.438 0.651 6.433 1.00 93.19 106 LEU A N 1
ATOM 834 C CA . LEU A 1 106 ? -7.160 2.013 5.978 1.00 93.19 106 LEU A CA 1
ATOM 835 C C . LEU A 1 106 ? -8.262 2.556 5.058 1.00 93.19 106 LEU A C 1
ATOM 837 O O . LEU A 1 106 ? -8.640 3.720 5.186 1.00 93.19 106 LEU A O 1
ATOM 841 N N . PHE A 1 107 ? -8.812 1.725 4.167 1.00 91.75 107 PHE A N 1
ATOM 842 C CA . PHE A 1 107 ? -9.957 2.124 3.347 1.00 91.75 107 PHE A CA 1
ATOM 843 C C . PHE A 1 107 ? -11.173 2.484 4.207 1.00 91.75 107 PHE A C 1
ATOM 845 O O . PHE A 1 107 ? -11.767 3.539 3.987 1.00 91.75 107 PHE A O 1
ATOM 852 N N . ASP A 1 108 ? -11.500 1.669 5.212 1.00 89.81 108 ASP A N 1
ATOM 853 C CA . ASP A 1 108 ? -12.593 1.954 6.147 1.00 89.81 108 ASP A CA 1
ATOM 854 C C . ASP A 1 108 ? -12.355 3.267 6.906 1.00 89.81 108 ASP A C 1
ATOM 856 O O . ASP A 1 108 ? -13.264 4.088 7.019 1.00 89.81 108 ASP A O 1
ATOM 860 N N . LEU A 1 109 ? -11.124 3.507 7.378 1.00 90.38 109 LEU A N 1
ATOM 861 C CA . LEU A 1 109 ? -10.761 4.759 8.050 1.00 90.38 109 LEU A CA 1
ATOM 862 C C . LEU A 1 109 ? -10.889 5.973 7.128 1.00 90.38 109 LEU A C 1
ATOM 864 O O . LEU A 1 109 ? -11.339 7.026 7.569 1.00 90.38 109 LEU A O 1
ATOM 868 N N . SER A 1 110 ? -10.522 5.839 5.854 1.00 90.62 110 SER A N 1
ATOM 869 C CA . SER A 1 110 ? -10.631 6.931 4.880 1.00 90.62 110 SER A CA 1
ATOM 870 C C . SER A 1 110 ? -12.065 7.246 4.454 1.00 90.62 110 SER A C 1
ATOM 872 O O . SER A 1 110 ? -12.326 8.326 3.930 1.00 90.62 110 SER A O 1
ATOM 874 N N . ALA A 1 111 ? -12.994 6.312 4.677 1.00 89.12 111 ALA A N 1
ATOM 875 C CA . ALA A 1 111 ? -14.414 6.522 4.429 1.00 89.12 111 ALA A CA 1
ATOM 876 C C . ALA A 1 111 ? -15.095 7.337 5.547 1.00 89.12 111 ALA A C 1
ATOM 878 O O . ALA A 1 111 ? -16.232 7.781 5.368 1.00 89.12 111 ALA A O 1
ATOM 879 N N . ASP A 1 112 ? -14.420 7.546 6.683 1.00 87.19 112 ASP A N 1
ATOM 880 C CA . ASP A 1 112 ? -14.884 8.421 7.760 1.00 87.19 112 ASP A CA 1
ATOM 881 C C . ASP A 1 112 ? -14.965 9.883 7.256 1.00 87.19 112 ASP A C 1
ATOM 883 O O . ASP A 1 112 ? -13.970 10.410 6.751 1.00 87.19 112 ASP A O 1
ATOM 887 N N . PRO A 1 113 ? -16.111 10.583 7.391 1.00 85.88 113 PRO A N 1
ATOM 888 C CA . PRO A 1 113 ? -16.233 12.003 7.035 1.00 85.88 113 PRO A CA 1
ATOM 889 C C . PRO A 1 113 ? -15.210 12.922 7.728 1.00 85.88 113 PRO A C 1
ATOM 891 O O . PRO A 1 113 ? -14.872 14.003 7.226 1.00 85.88 113 PRO A O 1
ATOM 894 N N . ASP A 1 114 ? -14.708 12.499 8.886 1.00 85.88 114 ASP A N 1
ATOM 895 C CA . ASP A 1 114 ? -13.690 13.202 9.655 1.00 85.88 114 ASP A CA 1
ATOM 896 C C . ASP A 1 114 ? -12.262 12.769 9.301 1.00 85.88 114 ASP A C 1
ATOM 898 O O . ASP A 1 114 ? -11.309 13.232 9.931 1.00 85.88 114 ASP A O 1
ATOM 902 N N . TRP A 1 115 ? -12.074 11.950 8.261 1.00 89.12 115 TRP A N 1
ATOM 903 C CA . TRP A 1 115 ? -10.754 11.643 7.725 1.00 89.12 115 TRP A CA 1
ATOM 904 C C . TRP A 1 115 ? -10.017 12.929 7.318 1.00 89.12 115 TRP A C 1
ATOM 906 O O . TRP A 1 115 ? -10.550 13.813 6.638 1.00 89.12 115 TRP A O 1
ATOM 916 N N . ARG A 1 116 ? -8.771 13.049 7.783 1.00 86.31 116 ARG A N 1
ATOM 917 C CA . ARG A 1 116 ? -7.850 14.168 7.503 1.00 86.31 116 ARG A CA 1
ATOM 918 C C . ARG A 1 116 ? -6.462 13.670 7.104 1.00 86.31 116 ARG A C 1
ATOM 920 O O . ARG A 1 116 ? -5.488 14.403 7.252 1.00 86.31 116 ARG A O 1
ATOM 927 N N . GLY A 1 117 ? -6.349 12.410 6.690 1.00 89.50 117 GLY A N 1
ATOM 928 C CA . GLY A 1 117 ? -5.061 11.890 6.255 1.00 89.50 117 GLY A CA 1
ATOM 929 C C . GLY A 1 117 ? -4.625 12.498 4.924 1.00 89.50 117 GLY A C 1
ATOM 930 O O . GLY A 1 117 ? -5.461 13.033 4.193 1.00 89.50 117 GLY A O 1
ATOM 931 N N . PRO A 1 118 ? -3.321 12.440 4.627 1.00 92.88 118 PRO A N 1
ATOM 932 C CA . PRO A 1 118 ? -2.764 13.078 3.449 1.00 92.88 118 PRO A CA 1
ATOM 933 C C . PRO A 1 118 ? -3.217 12.378 2.167 1.00 92.88 118 PRO A C 1
ATOM 935 O O . PRO A 1 118 ? -3.381 11.157 2.136 1.00 92.88 118 PRO A O 1
ATOM 938 N N . ASP A 1 119 ? -3.340 13.152 1.091 1.00 91.62 119 ASP A N 1
ATOM 939 C CA . ASP A 1 119 ? -3.790 12.669 -0.220 1.00 91.62 119 ASP A CA 1
ATOM 940 C C . ASP A 1 119 ? -2.881 11.566 -0.796 1.00 91.62 119 ASP A C 1
ATOM 942 O O . ASP A 1 119 ? -3.342 10.695 -1.532 1.00 91.62 119 ASP A O 1
ATOM 946 N N . TRP A 1 120 ? -1.597 11.561 -0.427 1.00 94.31 120 T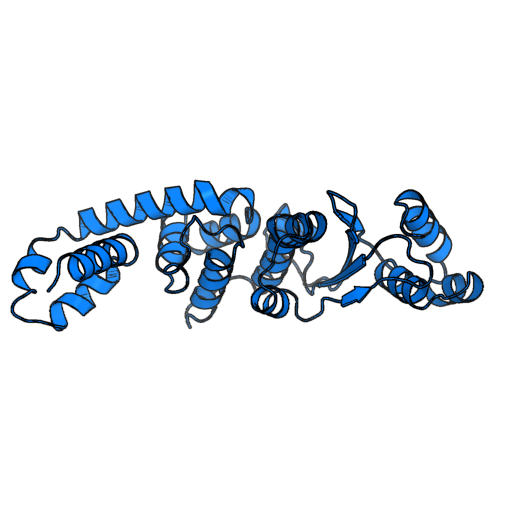RP A N 1
ATOM 947 C CA . TRP A 1 120 ? -0.601 10.587 -0.886 1.00 94.31 120 TRP A CA 1
ATOM 948 C C . TRP A 1 120 ? -0.616 9.246 -0.148 1.00 94.31 120 TRP A C 1
ATOM 950 O O . TRP A 1 120 ? 0.132 8.339 -0.515 1.00 94.31 120 TRP A O 1
ATOM 960 N N . ILE A 1 121 ? -1.430 9.086 0.901 1.00 95.19 121 ILE A N 1
ATOM 961 C CA . ILE A 1 121 ? -1.362 7.902 1.771 1.00 95.19 121 ILE A CA 1
ATOM 962 C C . ILE A 1 121 ? -1.635 6.591 1.023 1.00 95.19 121 ILE A C 1
ATOM 964 O O . ILE A 1 121 ? -1.054 5.564 1.362 1.00 95.19 121 ILE A O 1
ATOM 968 N N . PHE A 1 122 ? -2.499 6.617 0.004 1.00 95.25 122 PHE A N 1
ATOM 969 C CA . PHE A 1 122 ? -2.864 5.424 -0.760 1.00 95.25 122 PHE A CA 1
ATOM 970 C C . PHE A 1 122 ? -1.822 5.053 -1.814 1.00 95.25 122 PHE A C 1
ATOM 972 O O . PHE A 1 122 ? -1.585 3.863 -2.014 1.00 95.25 122 PHE A O 1
ATOM 979 N N . ASP A 1 123 ? -1.133 6.036 -2.396 1.00 96.12 123 ASP A N 1
ATOM 980 C CA . ASP A 1 123 ? 0.040 5.793 -3.240 1.00 96.12 123 ASP A CA 1
ATOM 981 C C . ASP A 1 123 ? 1.158 5.151 -2.409 1.00 96.12 123 ASP A C 1
ATOM 983 O O . ASP A 1 123 ? 1.719 4.124 -2.795 1.00 96.12 123 ASP A O 1
ATOM 987 N N . LEU A 1 124 ? 1.422 5.695 -1.213 1.00 96.75 124 LEU A N 1
ATOM 988 C CA . LEU A 1 124 ? 2.395 5.116 -0.288 1.00 96.75 124 LEU A CA 1
ATOM 989 C C . LEU A 1 124 ? 1.985 3.708 0.166 1.00 96.75 124 LEU A C 1
ATOM 991 O O . LEU A 1 124 ? 2.829 2.815 0.211 1.00 96.75 124 LEU A O 1
ATOM 995 N N . LEU A 1 125 ? 0.700 3.484 0.460 1.00 97.00 125 LEU A N 1
ATOM 996 C CA . LEU A 1 125 ? 0.186 2.159 0.805 1.00 97.00 125 LEU A CA 1
ATOM 997 C C . LEU A 1 125 ? 0.380 1.162 -0.340 1.00 97.00 125 LEU A C 1
ATOM 999 O O . LEU A 1 125 ? 0.820 0.042 -0.090 1.00 97.00 125 LEU A O 1
ATOM 1003 N N . GLY A 1 126 ? 0.077 1.553 -1.579 1.00 96.75 126 GLY A N 1
ATOM 1004 C CA . GLY A 1 126 ? 0.297 0.718 -2.758 1.00 96.75 126 GLY A CA 1
ATOM 1005 C C . GLY A 1 126 ? 1.773 0.361 -2.940 1.00 96.75 126 GLY A C 1
ATOM 1006 O O . GLY A 1 126 ? 2.106 -0.802 -3.174 1.00 96.75 126 GLY A O 1
ATOM 1007 N N . TYR A 1 127 ? 2.665 1.333 -2.757 1.00 97.06 127 TYR A N 1
ATOM 1008 C CA . TYR A 1 127 ? 4.110 1.129 -2.826 1.00 97.06 127 TYR A CA 1
ATOM 1009 C C . TYR A 1 127 ? 4.629 0.181 -1.729 1.00 97.06 127 TYR A C 1
ATOM 1011 O O . TYR A 1 127 ? 5.265 -0.830 -2.034 1.00 97.06 127 TYR A O 1
ATOM 1019 N N . GLU A 1 128 ? 4.306 0.429 -0.454 1.00 96.75 128 GLU A N 1
ATOM 1020 C CA . GLU A 1 128 ? 4.717 -0.448 0.654 1.00 96.75 128 GLU A CA 1
ATOM 1021 C C . GLU A 1 128 ? 4.101 -1.853 0.536 1.00 96.75 128 GLU A C 1
ATOM 1023 O O . GLU A 1 128 ? 4.761 -2.855 0.832 1.00 96.75 128 GLU A O 1
ATOM 1028 N N . TYR A 1 129 ? 2.865 -1.962 0.036 1.00 95.88 129 TYR A N 1
ATOM 1029 C CA . TYR A 1 129 ? 2.227 -3.241 -0.274 1.00 95.88 129 TYR A CA 1
ATOM 1030 C C . TYR A 1 129 ? 3.006 -4.029 -1.333 1.00 95.88 129 TYR A C 1
ATOM 1032 O O . TYR A 1 129 ? 3.274 -5.219 -1.134 1.00 95.88 129 TYR A O 1
ATOM 1040 N N . LEU A 1 130 ? 3.389 -3.388 -2.443 1.00 94.94 130 LEU A N 1
ATOM 1041 C CA . LEU A 1 130 ? 4.148 -4.036 -3.515 1.00 94.94 130 LEU A CA 1
ATOM 1042 C C . LEU A 1 130 ? 5.464 -4.601 -2.999 1.00 94.94 130 LEU A C 1
ATOM 1044 O O . LEU A 1 130 ? 5.761 -5.770 -3.244 1.00 94.94 130 LEU A O 1
ATOM 1048 N N . LEU A 1 131 ? 6.225 -3.793 -2.263 1.00 93.44 131 LEU A N 1
ATOM 1049 C CA . LEU A 1 131 ? 7.539 -4.187 -1.765 1.00 93.44 131 LEU A CA 1
ATOM 1050 C C . LEU A 1 131 ? 7.461 -5.282 -0.700 1.00 93.44 131 LEU A C 1
ATOM 1052 O O . LEU A 1 131 ? 8.259 -6.218 -0.707 1.00 93.44 131 LEU A O 1
ATOM 1056 N N . SER A 1 132 ? 6.504 -5.176 0.222 1.00 92.06 132 SER A N 1
ATOM 1057 C CA . SER A 1 132 ? 6.416 -6.087 1.365 1.00 92.06 132 SER A CA 1
ATOM 1058 C C . SER A 1 132 ? 5.683 -7.391 1.056 1.00 92.06 132 SER A C 1
ATOM 1060 O O . SER A 1 132 ? 5.976 -8.419 1.671 1.00 92.06 132 SER A O 1
ATOM 1062 N N . THR A 1 133 ? 4.718 -7.355 0.132 1.00 90.81 133 THR A N 1
ATOM 1063 C CA . THR A 1 133 ? 3.741 -8.433 -0.048 1.00 90.81 133 THR A CA 1
ATOM 1064 C C . THR A 1 133 ? 3.554 -8.811 -1.515 1.00 90.81 133 THR A C 1
ATOM 1066 O O . THR A 1 133 ? 3.808 -9.964 -1.865 1.00 90.81 133 THR A O 1
ATOM 1069 N N . GLY A 1 134 ? 3.164 -7.871 -2.381 1.00 91.88 134 GLY A N 1
ATOM 1070 C CA . GLY A 1 134 ? 2.799 -8.161 -3.775 1.00 91.88 134 GLY A CA 1
ATOM 1071 C C . GLY A 1 134 ? 3.937 -8.800 -4.578 1.00 91.88 134 GLY A C 1
ATOM 1072 O O . GLY A 1 134 ? 3.829 -9.941 -5.037 1.00 91.88 134 GLY A O 1
ATOM 1073 N N . LEU A 1 135 ? 5.073 -8.105 -4.704 1.00 92.31 135 LEU A N 1
ATOM 1074 C CA . LEU A 1 135 ? 6.228 -8.575 -5.475 1.00 92.31 135 LEU A CA 1
ATOM 1075 C C . LEU A 1 135 ? 6.862 -9.846 -4.883 1.00 92.31 135 LEU A C 1
ATOM 1077 O O . LEU A 1 135 ? 7.068 -10.787 -5.655 1.00 92.31 135 LEU A O 1
ATOM 1081 N N . PRO A 1 136 ? 7.121 -9.959 -3.559 1.00 90.62 136 PRO A N 1
ATOM 1082 C CA . PRO A 1 136 ? 7.657 -11.192 -2.983 1.00 90.62 136 PRO A CA 1
ATOM 1083 C C . PRO A 1 136 ? 6.780 -12.419 -3.242 1.00 90.62 136 PRO A C 1
ATOM 1085 O O . PRO A 1 136 ? 7.298 -13.480 -3.593 1.00 90.62 136 PRO A O 1
ATOM 1088 N N . ARG A 1 137 ? 5.453 -12.291 -3.105 1.00 90.56 137 ARG A N 1
ATOM 1089 C CA . ARG A 1 137 ? 4.528 -13.404 -3.362 1.00 90.56 137 ARG A CA 1
ATOM 1090 C C . ARG A 1 137 ? 4.510 -13.767 -4.842 1.00 90.56 137 ARG A C 1
ATOM 1092 O O . ARG A 1 137 ? 4.625 -14.944 -5.174 1.00 90.56 137 ARG A O 1
ATOM 1099 N N . ARG A 1 138 ? 4.483 -12.778 -5.741 1.00 88.69 138 ARG A N 1
ATOM 1100 C CA . ARG A 1 138 ? 4.550 -13.010 -7.194 1.00 88.69 138 ARG A CA 1
ATOM 1101 C C . ARG A 1 138 ? 5.850 -13.688 -7.623 1.00 88.69 138 ARG A C 1
ATOM 1103 O O . ARG A 1 138 ? 5.792 -14.634 -8.404 1.00 88.69 138 ARG A O 1
ATOM 1110 N N . ALA A 1 139 ? 6.993 -13.275 -7.073 1.00 86.81 139 ALA A N 1
ATOM 1111 C CA . ALA A 1 139 ? 8.283 -13.918 -7.328 1.00 86.81 139 ALA A CA 1
ATOM 1112 C C . ALA A 1 139 ? 8.294 -15.391 -6.875 1.00 86.81 139 ALA A C 1
ATOM 1114 O O . ALA A 1 139 ? 8.861 -16.244 -7.552 1.00 86.81 139 ALA A O 1
ATOM 1115 N N . ARG A 1 140 ? 7.608 -15.714 -5.768 1.00 87.69 140 ARG A N 1
ATOM 1116 C CA . ARG A 1 140 ? 7.451 -17.090 -5.261 1.00 87.69 140 ARG A CA 1
ATOM 1117 C C . ARG A 1 140 ? 6.276 -17.864 -5.872 1.00 87.69 140 ARG A C 1
ATOM 1119 O O . ARG A 1 140 ? 6.053 -19.009 -5.484 1.00 87.69 140 ARG A O 1
ATOM 1126 N N . HIS A 1 141 ? 5.540 -17.277 -6.818 1.00 86.69 141 HIS A N 1
ATOM 1127 C CA . HIS A 1 141 ? 4.300 -17.834 -7.376 1.00 86.69 141 HIS A CA 1
ATOM 1128 C C . HIS A 1 141 ? 3.233 -18.171 -6.315 1.00 86.69 141 HIS A C 1
ATOM 1130 O O . HIS A 1 141 ? 2.456 -19.114 -6.461 1.00 86.69 141 HIS A O 1
ATOM 1136 N N . GLU A 1 142 ? 3.199 -17.395 -5.236 1.00 89.00 142 GLU A N 1
ATOM 1137 C CA . GLU A 1 142 ? 2.177 -17.466 -4.197 1.00 89.00 142 GLU A CA 1
ATOM 1138 C C . GLU A 1 142 ? 0.943 -16.642 -4.597 1.00 89.00 142 GLU A C 1
ATOM 1140 O O . GLU A 1 142 ? 1.069 -15.647 -5.317 1.00 89.00 142 GLU A O 1
ATOM 1145 N N . PRO A 1 143 ? -0.258 -17.020 -4.123 1.00 87.06 143 PRO A N 1
ATOM 1146 C CA . PRO A 1 143 ? -1.467 -16.258 -4.403 1.00 87.06 143 PRO A CA 1
ATOM 1147 C C . PRO A 1 143 ? -1.380 -14.854 -3.797 1.00 87.06 143 PRO A C 1
ATOM 1149 O O . PRO A 1 143 ? -0.931 -14.696 -2.654 1.00 87.06 143 PRO A O 1
ATOM 1152 N N . VAL A 1 144 ? -1.850 -13.865 -4.557 1.00 88.06 144 VAL A N 1
ATOM 1153 C CA . VAL A 1 144 ? -2.100 -12.483 -4.124 1.00 88.06 144 VAL A CA 1
ATOM 1154 C C . VAL A 1 144 ? -3.599 -12.199 -4.169 1.00 88.06 144 VAL A C 1
ATOM 1156 O O . VAL A 1 144 ? -4.354 -12.924 -4.817 1.00 88.06 144 VAL A O 1
ATOM 1159 N N . ASP A 1 145 ? -4.027 -11.155 -3.469 1.00 87.75 145 ASP A N 1
ATOM 1160 C CA . ASP A 1 145 ? -5.396 -10.653 -3.562 1.00 87.75 145 ASP A CA 1
ATOM 1161 C C . ASP A 1 145 ? -5.484 -9.694 -4.761 1.00 87.75 145 ASP A C 1
ATOM 1163 O O . ASP A 1 145 ? -5.063 -8.540 -4.683 1.00 87.75 145 ASP A O 1
ATOM 1167 N N . GLU A 1 146 ? -5.947 -10.209 -5.903 1.00 89.00 146 GLU A N 1
ATOM 1168 C CA . GLU A 1 146 ? -5.988 -9.461 -7.168 1.00 89.00 146 GLU A CA 1
ATOM 1169 C C . GLU A 1 146 ? -6.945 -8.262 -7.110 1.00 89.00 146 GLU A C 1
ATOM 1171 O O . GLU A 1 146 ? -6.637 -7.206 -7.664 1.00 89.00 146 GLU A O 1
ATOM 1176 N N . ASP A 1 147 ? -8.072 -8.399 -6.406 1.00 89.44 147 ASP A N 1
ATOM 1177 C CA . ASP A 1 147 ? -9.049 -7.320 -6.240 1.00 89.44 147 ASP A CA 1
ATOM 1178 C C . ASP A 1 147 ? -8.468 -6.196 -5.373 1.00 89.44 147 ASP A C 1
ATOM 1180 O O . ASP A 1 147 ? -8.650 -5.009 -5.663 1.00 89.44 147 ASP A O 1
ATOM 1184 N N . LEU A 1 148 ? -7.733 -6.556 -4.317 1.00 89.06 148 LEU A N 1
ATOM 1185 C CA . LEU A 1 148 ? -7.015 -5.601 -3.480 1.00 89.06 148 LEU A CA 1
ATOM 1186 C C . LEU A 1 148 ? -5.923 -4.865 -4.260 1.00 89.06 148 LEU A C 1
ATOM 1188 O O . LEU A 1 148 ? -5.848 -3.637 -4.193 1.00 89.06 148 LEU A O 1
ATOM 1192 N N . GLU A 1 149 ? -5.096 -5.596 -5.010 1.00 90.81 149 GLU A N 1
ATOM 1193 C CA . GLU A 1 149 ? -4.039 -5.006 -5.834 1.00 90.81 149 GLU A CA 1
ATOM 1194 C C . GLU A 1 149 ? -4.616 -4.054 -6.883 1.00 90.81 149 GLU A C 1
ATOM 1196 O O . GLU A 1 149 ? -4.116 -2.942 -7.027 1.00 90.81 149 GLU A O 1
ATOM 1201 N N . ALA A 1 150 ? -5.702 -4.431 -7.563 1.00 92.06 150 ALA A N 1
ATOM 1202 C CA . ALA A 1 150 ? -6.352 -3.574 -8.552 1.00 92.06 150 ALA A CA 1
ATOM 1203 C C . ALA A 1 150 ? -6.900 -2.273 -7.942 1.00 92.06 150 ALA A C 1
ATOM 1205 O O . ALA A 1 150 ? -6.926 -1.237 -8.607 1.00 92.06 150 ALA A O 1
ATOM 1206 N N . ARG A 1 151 ? -7.325 -2.306 -6.672 1.00 91.50 151 ARG A N 1
ATOM 1207 C CA . ARG A 1 151 ? -7.769 -1.113 -5.937 1.00 91.50 151 ARG A CA 1
ATOM 1208 C C . ARG A 1 151 ? -6.612 -0.218 -5.506 1.00 91.50 151 ARG A C 1
ATOM 1210 O O . ARG A 1 151 ? -6.763 0.998 -5.550 1.00 91.50 151 ARG A O 1
ATOM 1217 N N . LEU A 1 152 ? -5.503 -0.803 -5.057 1.00 93.31 152 LEU A N 1
ATOM 1218 C CA . LEU A 1 152 ? -4.317 -0.059 -4.622 1.00 93.31 152 LEU A CA 1
ATOM 1219 C C . LEU A 1 152 ? -3.524 0.516 -5.795 1.00 93.31 152 LEU A C 1
ATOM 1221 O O . LEU A 1 152 ? -2.926 1.578 -5.674 1.00 93.31 152 LEU A O 1
ATOM 1225 N N . LEU A 1 153 ? -3.500 -0.201 -6.914 1.00 94.31 153 LEU A N 1
ATOM 1226 C CA . LEU A 1 153 ? -2.616 0.056 -8.044 1.00 94.31 153 LEU A CA 1
ATOM 1227 C C . LEU A 1 153 ? -3.424 0.074 -9.351 1.00 94.31 153 LEU A C 1
ATOM 1229 O O . LEU A 1 153 ? -3.163 -0.721 -10.259 1.00 94.31 153 LEU A O 1
ATOM 1233 N N . PRO A 1 154 ? -4.415 0.975 -9.489 1.00 91.88 154 PRO A N 1
ATOM 1234 C CA . PRO A 1 154 ? -5.365 0.959 -10.606 1.00 91.88 154 PRO A CA 1
ATOM 1235 C C . PRO A 1 154 ? -4.717 1.190 -11.979 1.00 91.88 154 PRO A C 1
ATOM 1237 O O . PRO A 1 154 ? -5.334 0.940 -13.016 1.00 91.88 154 PRO A O 1
ATOM 1240 N N . HIS A 1 155 ? -3.480 1.686 -12.003 1.00 91.50 155 HIS A N 1
ATOM 1241 C CA . HIS A 1 155 ? -2.720 1.972 -13.217 1.00 91.50 155 HIS A CA 1
ATOM 1242 C C . HIS A 1 155 ? -1.560 1.001 -13.453 1.00 91.50 155 HIS A C 1
ATOM 1244 O O . HIS A 1 155 ? -0.806 1.190 -14.406 1.00 91.50 155 HIS A O 1
ATOM 1250 N N . ALA A 1 156 ? -1.428 -0.045 -12.631 1.00 95.12 156 ALA A N 1
ATOM 1251 C CA . ALA A 1 156 ? -0.387 -1.044 -12.803 1.00 95.12 156 ALA A CA 1
ATOM 1252 C C . ALA A 1 156 ? -0.570 -1.841 -14.102 1.00 95.12 156 ALA A C 1
ATOM 1254 O O . ALA A 1 156 ? -1.670 -2.281 -14.447 1.00 95.12 156 ALA A O 1
ATOM 1255 N N . ARG A 1 157 ? 0.533 -2.054 -14.823 1.00 95.62 157 ARG A N 1
ATOM 1256 C CA . ARG A 1 157 ? 0.559 -2.793 -16.089 1.00 95.62 157 ARG A CA 1
ATOM 1257 C C . ARG A 1 157 ? 1.662 -3.832 -16.078 1.00 95.62 157 ARG A C 1
ATOM 1259 O O . ARG A 1 157 ? 2.817 -3.542 -15.775 1.00 95.62 157 ARG A O 1
ATOM 1266 N N . TRP A 1 158 ? 1.288 -5.047 -16.455 1.00 93.75 158 TRP A N 1
ATOM 1267 C CA . TRP A 1 158 ? 2.207 -6.167 -16.595 1.00 93.75 158 TRP A CA 1
ATOM 1268 C C . TRP A 1 158 ? 2.713 -6.272 -18.028 1.00 93.75 158 TRP A C 1
ATOM 1270 O O . TRP A 1 158 ? 1.923 -6.357 -18.968 1.00 93.75 158 TRP A O 1
ATOM 1280 N N . TYR A 1 159 ? 4.032 -6.339 -18.174 1.00 96.06 159 TYR A N 1
ATOM 1281 C CA . TYR A 1 159 ? 4.719 -6.517 -19.444 1.00 96.06 159 TYR A CA 1
ATOM 1282 C C . TYR A 1 159 ? 5.550 -7.800 -19.415 1.00 96.06 159 TYR A C 1
ATOM 1284 O O . TYR A 1 159 ? 6.284 -8.078 -18.467 1.00 96.06 159 TYR A O 1
ATOM 1292 N N . ALA A 1 160 ? 5.435 -8.606 -20.466 1.00 94.19 160 ALA A N 1
ATOM 1293 C CA . ALA A 1 160 ? 6.211 -9.826 -20.641 1.00 94.19 160 ALA A CA 1
ATOM 1294 C C . ALA A 1 160 ? 6.373 -10.144 -22.133 1.00 94.19 160 ALA A C 1
ATOM 1296 O O . ALA A 1 160 ? 5.514 -9.802 -22.945 1.00 94.19 160 ALA A O 1
ATOM 1297 N N . GLY A 1 161 ? 7.448 -10.854 -22.481 1.00 93.75 161 GLY A N 1
ATOM 1298 C CA . GLY A 1 161 ? 7.713 -11.292 -23.851 1.00 93.75 161 GLY A CA 1
ATOM 1299 C C . GLY A 1 161 ? 8.400 -10.236 -24.721 1.00 93.75 161 GLY A C 1
ATOM 1300 O O . GLY A 1 161 ? 9.092 -9.349 -24.225 1.00 93.75 161 GLY A O 1
ATOM 1301 N N . GLY A 1 162 ? 8.271 -10.385 -26.042 1.00 95.06 162 GLY A N 1
ATOM 1302 C CA . GLY A 1 162 ? 9.008 -9.570 -27.008 1.00 95.06 162 GLY A CA 1
ATOM 1303 C C . GLY A 1 162 ? 10.513 -9.780 -26.862 1.00 95.06 162 GLY A C 1
ATOM 1304 O O . GLY A 1 162 ? 11.020 -10.881 -27.086 1.00 95.06 162 GLY A O 1
ATOM 1305 N N . ARG A 1 163 ? 11.222 -8.717 -26.478 1.00 95.12 163 ARG A N 1
ATOM 1306 C CA . ARG A 1 163 ? 12.659 -8.739 -26.170 1.00 95.12 163 ARG A CA 1
ATOM 1307 C C . ARG A 1 163 ? 12.956 -8.759 -24.671 1.00 95.12 163 ARG A C 1
ATOM 1309 O O . ARG A 1 163 ? 14.121 -8.894 -24.310 1.00 95.12 163 ARG A O 1
ATOM 1316 N N . LEU A 1 164 ? 11.945 -8.661 -23.806 1.00 95.06 164 LEU A N 1
ATOM 1317 C CA . LEU A 1 164 ? 12.140 -8.778 -22.364 1.00 95.06 164 LEU A CA 1
ATOM 1318 C C . LEU A 1 164 ? 12.522 -10.213 -21.989 1.00 95.06 164 LEU A C 1
ATOM 1320 O O . LEU A 1 164 ? 11.843 -11.177 -22.346 1.00 95.06 164 LEU A O 1
ATOM 1324 N N . ARG A 1 165 ? 13.592 -10.352 -21.208 1.00 93.19 165 ARG A N 1
ATOM 1325 C CA . ARG A 1 165 ? 14.018 -11.620 -20.597 1.00 93.19 165 ARG A CA 1
ATOM 1326 C C . ARG A 1 165 ? 13.324 -11.895 -19.268 1.00 93.19 165 ARG A C 1
ATOM 1328 O O . ARG A 1 165 ? 13.318 -13.038 -18.817 1.00 93.19 165 ARG A O 1
ATOM 1335 N N . ARG A 1 166 ? 12.770 -10.857 -18.640 1.00 91.94 166 ARG A N 1
ATOM 1336 C CA . ARG A 1 166 ? 12.095 -10.906 -17.340 1.00 91.94 166 ARG A CA 1
ATOM 1337 C C . ARG A 1 166 ? 10.738 -10.205 -17.443 1.00 91.94 166 ARG A C 1
ATOM 1339 O O . ARG A 1 166 ? 10.661 -9.181 -18.121 1.00 91.94 166 ARG A O 1
ATOM 1346 N N . PRO A 1 167 ? 9.681 -10.719 -16.793 1.00 93.62 167 PRO A N 1
ATOM 1347 C CA . PRO A 1 167 ? 8.446 -9.970 -16.628 1.00 93.62 167 PRO A CA 1
ATOM 1348 C C . PRO A 1 167 ? 8.722 -8.665 -15.883 1.00 93.62 167 PRO A C 1
ATOM 1350 O O . PRO A 1 167 ? 9.550 -8.630 -14.968 1.00 93.62 167 PRO A O 1
ATOM 1353 N N . ALA A 1 168 ? 8.009 -7.618 -16.261 1.00 95.44 168 ALA A N 1
ATOM 1354 C CA . ALA A 1 168 ? 8.107 -6.313 -15.642 1.00 95.44 168 ALA A CA 1
ATOM 1355 C C . ALA A 1 168 ? 6.720 -5.825 -15.224 1.00 95.44 168 ALA A C 1
ATOM 1357 O O . ALA A 1 168 ? 5.737 -6.039 -15.936 1.00 95.44 168 ALA A O 1
ATOM 1358 N N . LEU A 1 169 ? 6.656 -5.153 -14.083 1.00 96.25 169 LEU A N 1
ATOM 1359 C CA . LEU A 1 169 ? 5.487 -4.412 -13.636 1.00 96.25 169 LEU A CA 1
ATOM 1360 C C . LEU A 1 169 ? 5.806 -2.923 -13.724 1.00 96.25 169 LEU A C 1
ATOM 1362 O O . LEU A 1 169 ? 6.775 -2.478 -13.118 1.00 96.25 169 LEU A O 1
ATOM 1366 N N . VAL A 1 170 ? 4.994 -2.166 -14.453 1.00 97.19 170 VAL A N 1
ATOM 1367 C CA . VAL A 1 170 ? 5.050 -0.700 -14.456 1.00 97.19 170 VAL A CA 1
ATOM 1368 C C . VAL A 1 170 ? 3.910 -0.188 -13.594 1.00 97.19 170 VAL A C 1
ATOM 1370 O O . VAL A 1 170 ? 2.772 -0.632 -13.761 1.00 97.19 170 VAL A O 1
ATOM 1373 N N . VAL A 1 171 ? 4.208 0.727 -12.678 1.00 96.88 171 VAL A N 1
ATOM 1374 C CA . VAL A 1 171 ? 3.228 1.329 -11.773 1.00 96.88 171 VAL A CA 1
ATOM 1375 C C . VAL A 1 171 ? 3.399 2.837 -11.784 1.00 96.88 171 VAL A C 1
ATOM 1377 O O . VAL A 1 171 ? 4.485 3.331 -11.498 1.00 96.88 171 VAL A O 1
ATOM 1380 N N . SER A 1 172 ? 2.315 3.546 -12.080 1.00 95.69 172 SER A N 1
ATOM 1381 C CA . SER A 1 172 ? 2.269 5.004 -12.021 1.00 95.69 172 SER A CA 1
ATOM 1382 C C . SER A 1 172 ? 1.799 5.463 -10.646 1.00 95.69 172 SER A C 1
ATOM 1384 O O . SER A 1 172 ? 0.755 5.010 -10.171 1.00 95.69 172 SER A O 1
ATOM 1386 N N . PHE A 1 173 ? 2.532 6.398 -10.051 1.00 95.88 173 PHE A N 1
ATOM 1387 C CA . PHE A 1 173 ? 2.171 7.084 -8.813 1.00 95.88 173 PHE A CA 1
ATOM 1388 C C . PHE A 1 173 ? 2.012 8.579 -9.087 1.00 95.88 173 PHE A C 1
ATOM 1390 O O . PHE A 1 173 ? 2.704 9.140 -9.933 1.00 95.88 173 PHE A O 1
ATOM 1397 N N . ALA A 1 174 ? 1.091 9.235 -8.384 1.00 95.94 174 ALA A N 1
ATOM 1398 C CA . ALA A 1 174 ? 0.905 10.685 -8.441 1.00 95.94 174 ALA A CA 1
ATOM 1399 C C . ALA A 1 174 ? 1.833 11.431 -7.466 1.00 95.94 174 ALA A C 1
ATOM 1401 O O . ALA A 1 174 ? 2.041 12.639 -7.600 1.00 95.94 174 ALA A O 1
ATOM 1402 N N . TRP A 1 175 ? 2.377 10.715 -6.483 1.00 95.88 175 TRP A N 1
ATOM 1403 C CA . TRP A 1 175 ? 3.175 11.256 -5.388 1.00 95.88 175 TRP A CA 1
ATOM 1404 C C . TRP A 1 175 ? 4.525 10.553 -5.277 1.00 95.88 175 TRP A C 1
ATOM 1406 O O . TRP A 1 175 ? 4.585 9.369 -5.597 1.00 95.88 175 TRP A O 1
ATOM 1416 N N . PRO A 1 176 ? 5.585 11.213 -4.763 1.00 94.81 176 PRO A N 1
ATOM 1417 C CA . PRO A 1 176 ? 6.950 10.679 -4.691 1.00 94.81 176 PRO A CA 1
ATOM 1418 C C . PRO A 1 176 ? 7.100 9.574 -3.625 1.00 94.81 176 PRO A C 1
ATOM 1420 O O . PRO A 1 176 ? 7.736 9.764 -2.586 1.00 94.81 176 PRO A O 1
ATOM 1423 N N . VAL A 1 177 ? 6.513 8.398 -3.871 1.00 95.12 177 VAL A N 1
ATOM 1424 C CA . VAL A 1 177 ? 6.408 7.286 -2.909 1.00 95.12 177 VAL A CA 1
ATOM 1425 C C . VAL A 1 177 ? 7.751 6.820 -2.347 1.00 95.12 177 VAL A C 1
ATOM 1427 O O . VAL A 1 177 ? 7.837 6.544 -1.153 1.00 95.12 177 VAL A O 1
ATOM 1430 N N . GLY A 1 178 ? 8.821 6.818 -3.149 1.00 92.69 178 GLY A N 1
ATOM 1431 C CA . GLY A 1 178 ? 10.164 6.466 -2.676 1.00 92.69 178 GLY A CA 1
ATOM 1432 C C . GLY A 1 178 ? 10.702 7.440 -1.619 1.00 92.69 178 GLY A C 1
ATOM 1433 O O . GLY A 1 178 ? 11.291 7.019 -0.622 1.00 92.69 178 GLY A O 1
ATOM 1434 N N . ALA A 1 179 ? 10.446 8.743 -1.783 1.00 91.56 179 ALA A N 1
ATOM 1435 C CA . ALA A 1 179 ? 10.799 9.748 -0.781 1.00 91.56 179 ALA A CA 1
ATOM 1436 C C . ALA A 1 179 ? 9.894 9.627 0.455 1.00 91.56 179 ALA A C 1
ATOM 1438 O O . ALA A 1 179 ? 10.401 9.554 1.578 1.00 91.56 179 ALA A O 1
ATOM 1439 N N . LEU A 1 180 ? 8.578 9.511 0.244 1.00 93.44 180 LEU A N 1
ATOM 1440 C CA . LEU A 1 180 ? 7.573 9.368 1.303 1.00 93.44 180 LEU A CA 1
ATOM 1441 C C . LEU A 1 180 ? 7.807 8.135 2.189 1.00 93.44 180 LEU A C 1
ATOM 1443 O O . LEU A 1 180 ? 7.612 8.211 3.400 1.00 93.44 180 LEU A O 1
ATOM 1447 N N . ALA A 1 181 ? 8.290 7.026 1.625 1.00 92.38 181 ALA A N 1
ATOM 1448 C CA . ALA A 1 181 ? 8.622 5.817 2.380 1.00 92.38 181 ALA A CA 1
ATOM 1449 C C . ALA A 1 181 ? 9.790 6.017 3.361 1.00 92.38 181 ALA A C 1
ATOM 1451 O O . ALA A 1 181 ? 9.889 5.320 4.370 1.00 92.38 181 ALA A O 1
ATOM 1452 N N . THR A 1 182 ? 10.680 6.976 3.089 1.00 90.19 182 THR A N 1
ATOM 1453 C CA . THR A 1 182 ? 11.796 7.310 3.989 1.00 90.19 182 THR A CA 1
ATOM 1454 C C . THR A 1 182 ? 11.456 8.440 4.952 1.00 90.19 182 THR A C 1
ATOM 1456 O O . THR A 1 182 ? 11.886 8.423 6.107 1.00 90.19 182 THR A O 1
ATOM 1459 N N . GLN A 1 183 ? 10.701 9.429 4.477 1.00 87.56 183 GLN A N 1
ATOM 1460 C CA . GLN A 1 183 ? 10.340 10.641 5.199 1.00 87.56 183 GLN A CA 1
ATOM 1461 C C . GLN A 1 183 ? 8.902 11.026 4.827 1.00 87.56 183 GLN A C 1
ATOM 1463 O O . GLN A 1 183 ? 8.696 11.797 3.888 1.00 87.56 183 GLN A O 1
ATOM 1468 N N . PRO A 1 184 ? 7.898 10.491 5.544 1.00 78.56 184 PRO A N 1
ATOM 1469 C CA . PRO A 1 184 ? 6.495 10.799 5.298 1.00 78.56 184 PRO A CA 1
ATOM 1470 C C . PRO A 1 184 ? 6.179 12.200 5.837 1.00 78.56 184 PRO A C 1
ATOM 1472 O O . PRO A 1 184 ? 5.733 12.383 6.973 1.00 78.56 184 PRO A O 1
ATOM 1475 N N . HIS A 1 185 ? 6.495 13.213 5.042 1.00 76.00 185 HIS A N 1
ATOM 1476 C CA . HIS A 1 185 ? 6.251 14.624 5.329 1.00 76.00 185 HIS A CA 1
ATOM 1477 C C . HIS A 1 185 ? 5.498 15.253 4.160 1.00 76.00 185 HIS A C 1
ATOM 1479 O O . HIS A 1 185 ? 5.422 14.641 3.097 1.00 76.00 185 HIS A O 1
ATOM 1485 N N . ASP A 1 186 ? 4.940 16.450 4.368 1.00 71.62 186 ASP A N 1
ATOM 1486 C CA . ASP A 1 186 ? 4.269 17.235 3.326 1.00 71.62 186 ASP A CA 1
ATOM 1487 C C . ASP A 1 186 ? 5.115 17.250 2.044 1.00 71.62 186 ASP A C 1
ATOM 1489 O O . ASP A 1 186 ? 6.140 17.930 1.958 1.00 71.62 186 ASP A O 1
ATOM 1493 N N . ALA A 1 187 ? 4.704 16.435 1.078 1.00 83.50 187 ALA A N 1
ATOM 1494 C CA . ALA A 1 187 ? 5.293 16.347 -0.243 1.00 83.50 187 ALA A CA 1
ATOM 1495 C C . ALA A 1 187 ? 4.406 17.122 -1.209 1.00 83.50 187 ALA A C 1
ATOM 1497 O O . ALA A 1 187 ? 3.204 17.245 -0.978 1.00 83.50 187 ALA A O 1
ATOM 1498 N N . ASP A 1 188 ? 4.995 17.612 -2.293 1.00 91.25 188 ASP A N 1
ATOM 1499 C CA . ASP A 1 188 ? 4.238 18.069 -3.452 1.00 91.25 188 ASP A CA 1
ATOM 1500 C C . ASP A 1 188 ? 3.982 16.873 -4.392 1.00 91.25 188 ASP A C 1
ATOM 1502 O O . ASP A 1 188 ? 4.780 15.926 -4.400 1.00 91.25 188 ASP A O 1
ATOM 1506 N N . PRO A 1 189 ? 2.888 16.881 -5.180 1.00 95.00 189 PRO A N 1
ATOM 1507 C CA . PRO A 1 189 ? 2.672 15.874 -6.211 1.00 95.00 189 PRO A CA 1
ATOM 1508 C C . PRO A 1 189 ? 3.851 15.830 -7.186 1.00 95.00 189 PRO A C 1
ATOM 1510 O O . PRO A 1 189 ? 4.271 16.864 -7.707 1.00 95.00 189 PRO A O 1
ATOM 1513 N N . ASP A 1 190 ? 4.333 14.625 -7.463 1.00 93.69 190 ASP A N 1
ATOM 1514 C CA . ASP A 1 190 ? 5.417 14.356 -8.408 1.00 93.69 190 ASP A CA 1
ATOM 1515 C C . ASP A 1 190 ? 5.069 13.078 -9.179 1.00 93.69 190 ASP A C 1
ATOM 1517 O O . ASP A 1 190 ? 5.458 11.978 -8.768 1.00 93.69 190 ASP A O 1
ATOM 1521 N N . PRO A 1 191 ? 4.224 13.187 -10.224 1.00 94.50 191 PRO A N 1
ATOM 1522 C CA . PRO A 1 191 ? 3.770 12.027 -10.968 1.00 94.50 191 PRO A CA 1
ATOM 1523 C C . PRO A 1 191 ? 4.931 11.332 -11.673 1.00 94.50 191 PRO A C 1
ATOM 1525 O O . PRO A 1 191 ? 5.642 11.954 -12.462 1.00 94.50 191 PRO A O 1
ATOM 1528 N N . HIS A 1 192 ? 5.097 10.039 -11.424 1.00 94.38 192 HIS A N 1
ATOM 1529 C CA . HIS A 1 192 ? 6.190 9.255 -11.984 1.00 94.38 192 HIS A CA 1
ATOM 1530 C C . HIS A 1 192 ? 5.812 7.780 -12.114 1.00 94.38 192 HIS A C 1
ATOM 1532 O O . HIS A 1 192 ? 4.881 7.292 -11.469 1.00 94.38 192 HIS A O 1
ATOM 1538 N N . ASP A 1 193 ? 6.578 7.066 -12.933 1.00 96.00 193 ASP A N 1
ATOM 1539 C CA . ASP A 1 193 ? 6.469 5.621 -13.074 1.00 96.00 193 ASP A CA 1
ATOM 1540 C C . ASP A 1 193 ? 7.617 4.922 -12.346 1.00 96.00 193 ASP A C 1
ATOM 1542 O O . ASP A 1 193 ? 8.782 5.319 -12.443 1.00 96.00 193 ASP A O 1
ATOM 1546 N N . LEU A 1 194 ? 7.284 3.834 -11.660 1.00 96.81 194 LEU A N 1
ATOM 1547 C CA . LEU A 1 194 ? 8.242 2.860 -11.158 1.00 96.81 194 LEU A CA 1
ATOM 1548 C C . LEU A 1 194 ? 8.137 1.576 -11.968 1.00 96.81 194 LEU A C 1
ATOM 1550 O O . LEU A 1 194 ? 7.046 1.108 -12.304 1.00 96.81 194 LEU A O 1
ATOM 1554 N N . VAL A 1 195 ? 9.293 0.990 -12.263 1.00 97.00 195 VAL A N 1
ATOM 1555 C CA . VAL A 1 195 ? 9.396 -0.278 -12.978 1.00 97.00 195 VAL A CA 1
ATOM 1556 C C . VAL A 1 195 ? 9.985 -1.325 -12.049 1.00 97.00 195 VAL A C 1
ATOM 1558 O O . VAL A 1 195 ? 11.082 -1.158 -11.532 1.00 97.00 195 VAL A O 1
ATOM 1561 N N . PHE A 1 196 ? 9.294 -2.447 -11.891 1.00 96.44 196 PHE A N 1
ATOM 1562 C CA . PHE A 1 196 ? 9.778 -3.595 -11.134 1.00 96.44 196 PHE A CA 1
ATOM 1563 C C . PHE A 1 196 ? 10.073 -4.754 -12.080 1.00 96.44 196 PHE A C 1
ATOM 1565 O O . PHE A 1 196 ? 9.163 -5.304 -12.700 1.00 96.44 196 PHE A O 1
ATOM 1572 N N . LEU A 1 197 ? 11.340 -5.153 -12.186 1.00 94.31 197 LEU A N 1
ATOM 1573 C CA . LEU A 1 197 ? 11.760 -6.330 -12.948 1.00 94.31 197 LEU A CA 1
ATOM 1574 C C . LEU A 1 197 ? 11.726 -7.567 -12.054 1.00 94.31 197 LEU A C 1
ATOM 1576 O O . LEU A 1 197 ? 12.497 -7.667 -11.098 1.00 94.31 197 LEU A O 1
ATOM 1580 N N . LEU A 1 198 ? 10.873 -8.542 -12.372 1.00 92.19 198 LEU A N 1
ATOM 1581 C CA . LEU A 1 198 ? 10.713 -9.729 -11.535 1.00 92.19 198 LEU A CA 1
ATOM 1582 C C . LEU A 1 198 ? 11.800 -10.758 -11.816 1.00 92.19 198 LEU A C 1
ATOM 1584 O O . LEU A 1 198 ? 12.104 -11.110 -12.958 1.00 92.19 198 LEU A O 1
ATOM 1588 N N . GLY A 1 199 ? 12.417 -11.235 -10.745 1.00 86.19 199 GLY A N 1
ATOM 1589 C CA . GLY A 1 199 ? 13.359 -12.342 -10.738 1.00 86.19 199 GLY A CA 1
ATOM 1590 C C . GLY A 1 199 ? 12.752 -13.608 -10.157 1.00 86.19 199 GLY A C 1
ATOM 1591 O O . GLY A 1 199 ? 11.593 -13.622 -9.750 1.00 86.19 199 GLY A O 1
ATOM 1592 N N . PRO A 1 200 ? 13.545 -14.688 -10.093 1.00 79.44 200 PRO A N 1
ATOM 1593 C CA . PRO A 1 200 ? 13.093 -15.952 -9.521 1.00 79.44 200 PRO A CA 1
ATOM 1594 C C . PRO A 1 200 ? 12.768 -15.872 -8.024 1.00 79.44 200 PRO A C 1
ATOM 1596 O O . PRO A 1 200 ? 12.062 -16.736 -7.516 1.00 79.44 200 PRO A O 1
ATOM 1599 N N . GLN A 1 201 ? 13.347 -14.908 -7.298 1.00 78.94 201 GLN A N 1
ATOM 1600 C CA . GLN A 1 201 ? 13.188 -14.772 -5.842 1.00 78.94 201 GLN A CA 1
ATOM 1601 C C . GLN A 1 201 ? 13.110 -13.318 -5.357 1.00 78.94 201 GLN A C 1
ATOM 1603 O O . GLN A 1 201 ? 12.949 -13.085 -4.161 1.00 78.94 201 GLN A O 1
ATOM 1608 N N . ASP A 1 202 ? 13.230 -12.350 -6.261 1.00 81.44 202 ASP A N 1
ATOM 1609 C CA . ASP A 1 202 ? 13.312 -10.928 -5.954 1.00 81.44 202 ASP A CA 1
ATOM 1610 C C . ASP A 1 202 ? 12.634 -10.082 -7.039 1.00 81.44 202 ASP A C 1
ATOM 1612 O O . ASP A 1 202 ? 12.192 -10.586 -8.074 1.00 81.44 202 ASP A O 1
ATOM 1616 N N . ALA A 1 203 ? 12.543 -8.782 -6.787 1.00 88.75 203 ALA A N 1
ATOM 1617 C CA . ALA A 1 203 ? 12.206 -7.788 -7.789 1.00 88.75 203 ALA A CA 1
ATOM 1618 C C . ALA A 1 203 ? 13.220 -6.646 -7.694 1.00 88.75 203 ALA A C 1
ATOM 1620 O O . ALA A 1 203 ? 13.587 -6.234 -6.594 1.00 88.75 203 ALA A O 1
ATOM 1621 N N . VAL A 1 204 ? 13.676 -6.159 -8.846 1.00 91.25 204 VAL A N 1
ATOM 1622 C CA . VAL A 1 204 ? 14.545 -4.980 -8.929 1.00 91.25 204 VAL A CA 1
ATOM 1623 C C . VAL A 1 204 ? 13.677 -3.783 -9.270 1.00 91.25 204 VAL A C 1
ATOM 1625 O O . VAL A 1 204 ? 13.004 -3.792 -10.299 1.00 91.25 204 VAL A O 1
ATOM 1628 N N . G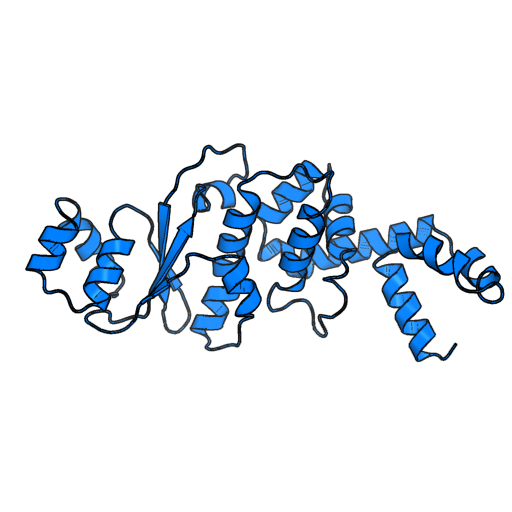LU A 1 205 ? 13.691 -2.778 -8.403 1.00 94.25 205 GLU A N 1
ATOM 1629 C CA . GLU A 1 205 ? 13.050 -1.491 -8.648 1.00 94.25 205 GLU A CA 1
ATOM 1630 C C . GLU A 1 205 ? 13.959 -0.600 -9.495 1.00 94.25 205 GLU A C 1
ATOM 1632 O O . GLU A 1 205 ? 15.140 -0.423 -9.194 1.00 94.25 205 GLU A O 1
ATOM 1637 N N . LEU A 1 206 ? 13.386 -0.024 -10.544 1.00 93.31 206 LEU A N 1
ATOM 1638 C CA . LEU A 1 206 ? 14.000 0.965 -11.407 1.00 93.31 206 LEU A CA 1
ATOM 1639 C C . LEU A 1 206 ? 13.147 2.227 -11.376 1.00 93.31 206 LEU A C 1
ATOM 1641 O O . LEU A 1 206 ? 11.941 2.186 -11.633 1.00 93.31 206 LEU A O 1
ATOM 1645 N N . SER A 1 207 ? 13.804 3.344 -11.091 1.00 89.75 207 SER A N 1
ATOM 1646 C CA . SER A 1 207 ? 13.203 4.669 -11.050 1.00 89.75 207 SER A CA 1
ATOM 1647 C C . SER A 1 207 ? 13.959 5.625 -11.969 1.00 89.75 207 SER A C 1
ATOM 1649 O O . SER A 1 207 ? 15.178 5.528 -12.142 1.00 89.75 207 SER A O 1
ATOM 1651 N N . GLY A 1 208 ? 13.214 6.542 -12.583 1.00 87.25 208 GLY A N 1
ATOM 1652 C CA . GLY A 1 208 ? 13.737 7.565 -13.483 1.00 87.25 208 GLY A CA 1
ATOM 1653 C C . GLY A 1 208 ? 13.094 7.555 -14.868 1.00 87.25 208 GLY A C 1
ATOM 1654 O O . GLY A 1 208 ? 12.392 6.621 -15.261 1.00 87.25 208 GLY A O 1
ATOM 1655 N N . ASP A 1 209 ? 13.363 8.622 -15.612 1.00 88.12 209 ASP A N 1
ATOM 1656 C CA . ASP A 1 209 ? 12.706 8.891 -16.887 1.00 88.12 209 ASP A CA 1
ATOM 1657 C C . ASP A 1 209 ? 13.026 7.832 -17.953 1.00 88.12 209 ASP A C 1
ATOM 1659 O O . ASP A 1 209 ? 14.181 7.453 -18.173 1.00 88.12 209 ASP A O 1
ATOM 1663 N N . GLY A 1 210 ? 11.987 7.389 -18.663 1.00 91.75 210 GLY A N 1
ATOM 1664 C CA . GLY A 1 210 ? 12.093 6.512 -19.830 1.00 91.75 210 GLY A CA 1
ATOM 1665 C C . GLY A 1 210 ? 12.195 5.013 -19.531 1.00 91.75 210 GLY A C 1
ATOM 1666 O O . GLY A 1 210 ? 12.158 4.222 -20.472 1.00 91.75 210 GLY A O 1
ATOM 1667 N N . PHE A 1 211 ? 12.283 4.572 -18.268 1.00 95.56 211 PHE A N 1
ATOM 1668 C CA . PHE A 1 211 ? 12.274 3.133 -17.958 1.00 95.56 211 PHE A CA 1
ATOM 1669 C C . PHE A 1 211 ? 10.944 2.458 -18.321 1.00 95.56 211 PHE A C 1
ATOM 1671 O O . PHE A 1 211 ? 10.960 1.366 -18.890 1.00 95.56 211 PHE A O 1
ATOM 1678 N N . ALA A 1 212 ? 9.810 3.102 -18.029 1.00 95.56 212 ALA A N 1
ATOM 1679 C CA . ALA A 1 212 ? 8.481 2.589 -18.366 1.00 95.56 212 ALA A CA 1
ATOM 1680 C C . ALA A 1 212 ? 8.304 2.436 -19.885 1.00 95.56 212 ALA A C 1
ATOM 1682 O O . ALA A 1 212 ? 7.992 1.343 -20.364 1.00 95.56 212 ALA A O 1
ATOM 1683 N N . ASP A 1 213 ? 8.619 3.492 -20.641 1.00 95.88 213 ASP A N 1
ATOM 1684 C CA . ASP A 1 213 ? 8.582 3.484 -22.107 1.00 95.88 213 ASP A CA 1
ATOM 1685 C C . ASP A 1 213 ? 9.507 2.409 -22.688 1.00 95.88 213 ASP A C 1
ATOM 1687 O O . ASP A 1 213 ? 9.131 1.672 -23.600 1.00 95.88 213 ASP A O 1
ATOM 1691 N N . ALA A 1 214 ? 10.716 2.263 -22.135 1.00 95.94 214 ALA A N 1
ATOM 1692 C CA . ALA A 1 214 ? 11.669 1.259 -22.591 1.00 95.94 214 ALA A CA 1
ATOM 1693 C C . ALA A 1 214 ? 11.132 -0.159 -22.381 1.00 95.94 214 ALA A C 1
ATOM 1695 O O . ALA A 1 214 ? 11.252 -0.998 -23.275 1.00 95.94 214 ALA A O 1
ATOM 1696 N N . VAL A 1 215 ? 10.526 -0.434 -21.224 1.00 96.88 215 VAL A N 1
ATOM 1697 C CA . VAL A 1 215 ? 9.898 -1.729 -20.935 1.00 96.88 215 VAL A CA 1
ATOM 1698 C C . VAL A 1 215 ? 8.740 -2.007 -21.886 1.00 96.88 215 VAL A C 1
ATOM 1700 O O . VAL A 1 215 ? 8.666 -3.112 -22.427 1.00 96.88 215 VAL A O 1
ATOM 1703 N N . GLU A 1 216 ? 7.876 -1.026 -22.142 1.00 96.69 216 GLU A N 1
ATOM 1704 C CA . GLU A 1 216 ? 6.759 -1.172 -23.077 1.00 96.69 216 GLU A CA 1
ATOM 1705 C C . GLU A 1 216 ? 7.246 -1.472 -24.504 1.00 96.69 216 GLU A C 1
ATOM 1707 O O . GLU A 1 216 ? 6.803 -2.438 -25.137 1.00 96.69 216 GLU A O 1
ATOM 1712 N N . LEU A 1 217 ? 8.228 -0.710 -24.992 1.00 96.81 217 LEU A N 1
ATOM 1713 C CA . LEU A 1 217 ? 8.823 -0.918 -26.311 1.00 96.81 217 LEU A CA 1
ATOM 1714 C C . LEU A 1 217 ? 9.509 -2.288 -26.413 1.00 96.81 217 LEU A C 1
ATOM 1716 O O . LEU A 1 217 ? 9.300 -3.014 -27.390 1.00 96.81 217 LEU A O 1
ATOM 1720 N N . LEU A 1 218 ? 10.273 -2.698 -25.398 1.00 96.69 218 LEU A N 1
ATOM 1721 C CA . LEU A 1 218 ? 10.910 -4.017 -25.360 1.00 96.69 218 LEU A CA 1
ATOM 1722 C C . LEU A 1 218 ? 9.879 -5.151 -25.351 1.00 96.69 218 LEU A C 1
ATOM 1724 O O . LEU A 1 218 ? 10.053 -6.134 -26.079 1.00 96.69 218 LEU A O 1
ATOM 1728 N N . ALA A 1 219 ? 8.792 -5.011 -24.589 1.00 96.75 219 ALA A N 1
ATOM 1729 C CA . ALA A 1 219 ? 7.703 -5.984 -24.545 1.00 96.75 219 ALA A CA 1
ATOM 1730 C C . ALA A 1 219 ? 7.002 -6.130 -25.903 1.00 96.75 219 ALA A C 1
ATOM 1732 O O . ALA A 1 219 ? 6.628 -7.237 -26.292 1.00 96.75 219 ALA A O 1
ATOM 1733 N N . SER A 1 220 ? 6.883 -5.033 -26.659 1.00 95.94 220 SER A N 1
ATOM 1734 C CA . SER A 1 220 ? 6.323 -5.047 -28.017 1.00 95.94 220 SER A CA 1
ATOM 1735 C C . SER A 1 220 ? 7.230 -5.729 -29.055 1.00 95.94 220 SER A C 1
ATOM 1737 O O . SER A 1 220 ? 6.780 -6.057 -30.153 1.00 95.94 220 SER A O 1
ATOM 1739 N N . GLY A 1 221 ? 8.504 -5.968 -28.718 1.00 95.06 221 GLY A N 1
ATOM 1740 C CA . GLY A 1 221 ? 9.504 -6.512 -29.636 1.00 95.06 221 GLY A CA 1
ATOM 1741 C C . GLY A 1 221 ? 10.190 -5.459 -30.513 1.00 95.06 221 GLY A C 1
ATOM 1742 O O . GLY A 1 221 ? 10.772 -5.825 -31.536 1.00 95.06 221 GLY A O 1
ATOM 1743 N N . ALA A 1 222 ? 10.138 -4.178 -30.127 1.00 94.62 222 ALA A N 1
ATOM 1744 C CA . ALA A 1 222 ? 10.771 -3.080 -30.853 1.00 94.62 222 ALA A CA 1
ATOM 1745 C C . ALA A 1 222 ? 12.269 -3.339 -31.103 1.00 94.62 222 ALA A C 1
ATOM 1747 O O . ALA A 1 222 ? 12.989 -3.846 -30.236 1.00 94.62 222 ALA A O 1
ATOM 1748 N N . ASN A 1 223 ? 12.751 -3.000 -32.300 1.00 93.19 223 ASN A N 1
ATOM 1749 C CA . ASN A 1 223 ? 14.175 -3.066 -32.629 1.00 93.19 223 ASN A CA 1
ATOM 1750 C C . ASN A 1 223 ? 14.940 -1.879 -32.008 1.00 93.19 223 ASN A C 1
ATOM 1752 O O . ASN A 1 223 ? 14.342 -0.993 -31.402 1.00 93.19 223 ASN A O 1
ATOM 1756 N N . ASP A 1 224 ? 16.268 -1.885 -32.129 1.00 90.38 224 ASP A N 1
ATOM 1757 C CA . ASP A 1 224 ? 17.112 -0.858 -31.502 1.00 90.38 224 ASP A CA 1
ATOM 1758 C C . ASP A 1 224 ? 16.840 0.546 -32.066 1.00 90.38 224 ASP A C 1
ATOM 1760 O O . ASP A 1 224 ? 16.784 1.492 -31.290 1.00 90.38 224 ASP A O 1
ATOM 1764 N N . ASP A 1 225 ? 16.543 0.668 -33.364 1.00 92.69 225 ASP A N 1
ATOM 1765 C CA . ASP A 1 225 ? 16.197 1.955 -33.987 1.00 92.69 225 ASP A CA 1
ATOM 1766 C C . ASP A 1 225 ? 14.936 2.581 -33.355 1.00 92.69 225 ASP A C 1
ATOM 1768 O O . ASP A 1 225 ? 14.929 3.762 -33.017 1.00 92.69 225 ASP A O 1
ATOM 1772 N N . VAL A 1 226 ? 13.878 1.785 -33.140 1.00 93.50 226 VAL A N 1
ATOM 1773 C CA . VAL A 1 226 ? 12.625 2.249 -32.510 1.00 93.50 226 VAL A CA 1
ATOM 1774 C C . VAL A 1 226 ? 12.827 2.566 -31.026 1.00 93.50 226 VAL A C 1
ATOM 1776 O O . VAL A 1 226 ? 12.211 3.496 -30.509 1.00 93.50 226 VAL A O 1
ATOM 1779 N N . LEU A 1 227 ? 13.693 1.822 -30.332 1.00 91.25 227 LEU A N 1
ATOM 1780 C CA . LEU A 1 227 ? 14.046 2.113 -28.939 1.00 91.25 227 LEU A CA 1
ATOM 1781 C C . LEU A 1 227 ? 14.804 3.439 -28.820 1.00 91.25 227 LEU A C 1
ATOM 1783 O O . LEU A 1 227 ? 14.501 4.237 -27.937 1.00 91.25 227 LEU A O 1
ATOM 1787 N N . GLU A 1 228 ? 15.776 3.683 -29.698 1.00 92.31 228 GLU A N 1
ATOM 1788 C CA . GLU A 1 228 ? 16.545 4.928 -29.715 1.00 92.31 228 GLU A CA 1
ATOM 1789 C C . GLU A 1 228 ? 15.676 6.133 -30.093 1.00 92.31 228 GLU A C 1
ATOM 1791 O O . GLU A 1 228 ? 15.790 7.186 -29.466 1.00 92.31 228 GLU A O 1
ATOM 1796 N N . GLU A 1 229 ? 14.767 5.978 -31.061 1.00 92.94 229 GLU A N 1
ATOM 1797 C CA . GLU A 1 229 ? 13.812 7.027 -31.430 1.00 92.94 229 GLU A CA 1
ATOM 1798 C C . GLU A 1 229 ? 12.818 7.319 -30.295 1.00 92.94 229 GLU A C 1
ATOM 1800 O O . GLU A 1 229 ? 12.609 8.482 -29.950 1.00 92.94 229 GLU A O 1
ATOM 1805 N N . GLY A 1 230 ? 12.240 6.278 -29.685 1.00 89.50 230 GLY A N 1
ATOM 1806 C CA . GLY A 1 230 ? 11.226 6.412 -28.636 1.00 89.50 230 GLY A CA 1
ATOM 1807 C C . GLY A 1 230 ? 11.763 6.972 -27.317 1.00 89.50 230 GLY A C 1
ATOM 1808 O O . GLY A 1 230 ? 11.092 7.774 -26.677 1.00 89.50 230 GLY A O 1
ATOM 1809 N N . LEU A 1 231 ? 12.983 6.593 -26.924 1.00 91.94 231 LEU A N 1
ATOM 1810 C CA . LEU A 1 231 ? 13.616 7.044 -25.675 1.00 91.94 231 LEU A CA 1
ATOM 1811 C C . LEU A 1 231 ? 14.449 8.323 -25.845 1.00 91.94 231 LEU A C 1
ATOM 1813 O O . LEU A 1 231 ? 14.866 8.942 -24.859 1.00 91.94 231 LEU A O 1
ATOM 1817 N N . GLY A 1 232 ? 14.736 8.709 -27.090 1.00 92.81 232 GLY A N 1
ATOM 1818 C CA . GLY A 1 232 ? 15.487 9.911 -27.419 1.00 92.81 232 GLY A CA 1
ATOM 1819 C C . GLY A 1 232 ? 16.872 9.960 -26.746 1.00 92.81 232 GLY A C 1
ATOM 1820 O O . GLY A 1 232 ? 17.578 8.952 -26.679 1.00 92.81 232 GLY A O 1
ATOM 1821 N N . PRO A 1 233 ? 17.306 11.124 -26.223 1.00 91.94 233 PRO A N 1
ATOM 1822 C CA . PRO A 1 233 ? 18.643 11.288 -25.641 1.00 91.94 233 PRO A CA 1
ATOM 1823 C C . PRO A 1 233 ? 18.944 10.379 -24.440 1.00 91.94 233 PRO A C 1
ATOM 1825 O O . PRO A 1 233 ? 20.113 10.110 -24.161 1.00 91.94 233 PRO A O 1
ATOM 1828 N N . SER A 1 234 ? 17.913 9.910 -23.733 1.00 90.00 234 SER A N 1
ATOM 1829 C CA . SER A 1 234 ? 18.055 9.040 -22.561 1.00 90.00 234 SER A CA 1
ATOM 1830 C C . SER A 1 234 ? 18.293 7.576 -22.935 1.00 90.00 234 SER A C 1
ATOM 1832 O O . SER A 1 234 ? 18.728 6.799 -22.079 1.00 90.00 234 SER A O 1
ATOM 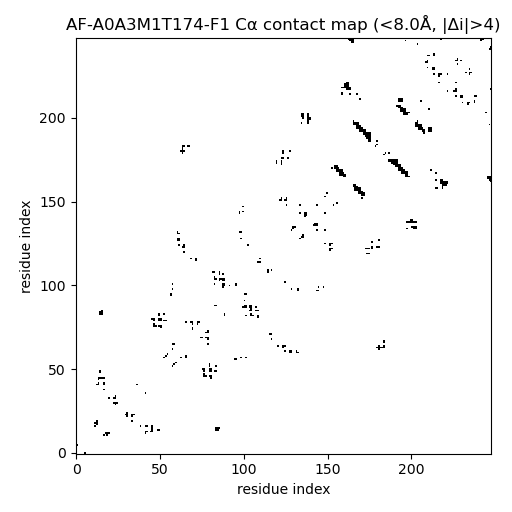1834 N N . ALA A 1 235 ? 18.072 7.200 -24.206 1.00 91.75 235 ALA A N 1
ATOM 1835 C CA . ALA A 1 235 ? 18.149 5.818 -24.673 1.00 91.75 235 ALA A CA 1
ATOM 1836 C C . ALA A 1 235 ? 19.443 5.109 -24.246 1.00 91.75 235 ALA A C 1
ATOM 1838 O O . ALA A 1 235 ? 19.337 4.059 -23.617 1.00 91.75 235 ALA A O 1
ATOM 1839 N N . PRO A 1 236 ? 20.662 5.651 -24.467 1.00 92.19 236 PRO A N 1
ATOM 1840 C CA . PRO A 1 236 ? 21.890 4.926 -24.141 1.00 92.19 236 PRO A CA 1
ATOM 1841 C C . PRO A 1 236 ? 22.004 4.578 -22.653 1.00 92.19 236 PRO A C 1
ATOM 1843 O O . PRO A 1 236 ? 22.452 3.484 -22.313 1.00 92.19 236 PRO A O 1
ATOM 1846 N N . THR A 1 237 ? 21.573 5.486 -21.773 1.00 93.12 237 THR A N 1
ATOM 1847 C CA . THR A 1 237 ? 21.642 5.311 -20.317 1.00 93.12 237 THR A CA 1
ATOM 1848 C C . THR A 1 237 ? 20.602 4.305 -19.834 1.00 93.12 237 THR A C 1
ATOM 1850 O O . THR A 1 237 ? 20.959 3.346 -19.149 1.00 93.12 237 THR A O 1
ATOM 1853 N N . VAL A 1 238 ? 19.339 4.477 -20.237 1.00 93.56 238 VAL 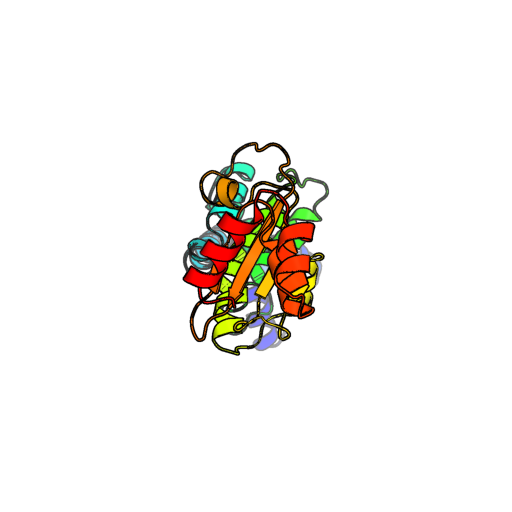A N 1
ATOM 1854 C CA . VAL A 1 238 ? 18.227 3.586 -19.859 1.00 93.56 238 VAL A CA 1
ATOM 1855 C C . VAL A 1 238 ? 18.490 2.166 -20.360 1.00 93.56 238 VAL A C 1
ATOM 1857 O O . VAL A 1 238 ? 18.425 1.197 -19.604 1.00 93.56 238 VAL A O 1
ATOM 1860 N N . LEU A 1 239 ? 18.883 2.038 -21.629 1.00 93.38 239 LEU A N 1
ATOM 1861 C CA . LEU A 1 239 ? 19.173 0.760 -22.265 1.00 93.38 239 LEU A CA 1
ATOM 1862 C C . LEU A 1 239 ? 20.398 0.068 -21.661 1.00 93.38 239 LEU A C 1
ATOM 1864 O O . LEU A 1 239 ? 20.382 -1.157 -21.541 1.00 93.38 239 LEU A O 1
ATOM 1868 N N . ALA A 1 240 ? 21.446 0.805 -21.285 1.00 93.00 240 ALA A N 1
ATOM 1869 C CA . ALA A 1 240 ? 22.602 0.229 -20.600 1.00 93.00 240 ALA A CA 1
ATOM 1870 C C . ALA A 1 240 ? 22.235 -0.291 -19.203 1.00 93.00 240 ALA A C 1
ATOM 1872 O O . ALA A 1 240 ? 22.655 -1.390 -18.842 1.00 93.00 240 ALA A O 1
ATOM 1873 N N . HIS A 1 241 ? 21.422 0.458 -18.455 1.00 93.69 241 HIS A N 1
ATOM 1874 C CA . HIS A 1 241 ? 20.955 0.053 -17.130 1.00 93.69 241 HIS A CA 1
ATOM 1875 C C . HIS A 1 241 ? 20.082 -1.206 -17.216 1.00 93.69 241 HIS A C 1
ATOM 1877 O O . HIS A 1 241 ? 20.361 -2.204 -16.560 1.00 93.69 241 HIS A O 1
ATOM 1883 N N . LEU A 1 242 ? 19.095 -1.220 -18.113 1.00 92.44 242 LEU A N 1
ATOM 1884 C CA . LEU A 1 242 ? 18.231 -2.382 -18.329 1.00 92.44 242 LEU A CA 1
ATOM 1885 C C . LEU A 1 242 ? 19.019 -3.641 -18.748 1.00 92.44 242 LEU A C 1
ATOM 1887 O O . LEU A 1 242 ? 18.681 -4.742 -18.318 1.00 92.44 242 LEU A O 1
ATOM 1891 N N . ARG A 1 243 ? 20.100 -3.508 -19.534 1.00 93.25 243 ARG A N 1
ATOM 1892 C CA . ARG A 1 243 ? 21.003 -4.640 -19.833 1.00 93.25 243 ARG A CA 1
ATOM 1893 C C . ARG A 1 243 ? 21.765 -5.114 -18.600 1.00 93.25 243 ARG A C 1
ATOM 1895 O O . ARG A 1 243 ? 21.927 -6.321 -18.429 1.00 93.25 243 ARG A O 1
ATOM 1902 N N . ALA A 1 244 ? 22.252 -4.190 -17.771 1.00 92.00 244 ALA A N 1
ATOM 1903 C CA . ALA A 1 244 ? 22.978 -4.522 -16.546 1.00 92.00 244 ALA A CA 1
ATOM 1904 C C . ALA A 1 244 ? 22.102 -5.330 -15.573 1.00 92.00 244 ALA A C 1
ATOM 1906 O O . ALA A 1 244 ? 22.570 -6.317 -15.014 1.00 92.00 244 ALA A O 1
ATOM 1907 N N . GLU A 1 245 ? 20.816 -4.989 -15.487 1.00 91.19 245 GLU A N 1
ATOM 1908 C CA . GLU A 1 245 ? 19.817 -5.673 -14.648 1.00 91.19 245 GLU A CA 1
ATOM 1909 C C . GLU A 1 245 ? 19.211 -6.935 -15.299 1.00 91.19 245 GLU A C 1
ATOM 1911 O O . GLU A 1 245 ? 18.318 -7.597 -14.752 1.00 91.19 245 GLU A O 1
ATOM 1916 N N . GLY A 1 246 ? 19.701 -7.299 -16.490 1.00 87.81 246 GLY A N 1
ATOM 1917 C CA . GLY A 1 246 ? 19.286 -8.498 -17.215 1.00 87.81 246 GLY A CA 1
ATOM 1918 C C . GLY A 1 246 ? 17.861 -8.435 -17.765 1.00 87.81 246 GLY A C 1
ATOM 1919 O O . GLY A 1 246 ? 17.243 -9.482 -17.967 1.00 87.81 246 GLY A O 1
ATOM 1920 N N . ALA A 1 247 ? 17.330 -7.233 -18.000 1.00 83.38 247 ALA A N 1
ATOM 1921 C CA . ALA A 1 247 ? 15.980 -7.032 -18.511 1.00 83.38 247 ALA A CA 1
ATOM 1922 C C . ALA A 1 247 ? 15.829 -7.463 -19.979 1.00 83.38 247 ALA A C 1
ATOM 1924 O O . ALA A 1 247 ? 14.768 -7.974 -20.336 1.00 83.38 247 ALA A O 1
ATOM 1925 N N . TYR A 1 248 ? 16.862 -7.288 -20.821 1.00 80.06 248 TYR A N 1
ATOM 1926 C CA . TYR A 1 248 ? 16.843 -7.658 -22.248 1.00 80.06 248 TYR A CA 1
ATOM 1927 C C . TYR A 1 248 ? 18.231 -7.961 -22.842 1.00 80.06 248 TYR A C 1
ATOM 1929 O O . TYR A 1 248 ? 19.256 -7.508 -22.287 1.00 80.06 248 TYR A O 1
#

Foldseek 3Di:
DDPVVVVLVVVLCLQAVVCLVVVCPPDPVCVVVSVPDDSVVSLVSSLVVLLVLCVVAPCVLQVLLQVQLQVVQVHNSRSSSQLSNDPLNPDPPDRCLQCSSNLNSVVVLCVPPPDDGDPQSLVLVLVSSCQRHVQQCVLQVHDHDPVSNCVSFVPWDWFDDQQFPFIKIKGWGQQPNVVSSVPVDDGDGDIFIWMWTHDNRGTDIDGDPCLVVLRVCRSVNHDLVVQCVRRPPCSVVSVVVCVVVVGD